Protein AF-A0A1I7TUD0-F1 (afdb_monomer)

Nearest PDB structures (foldseek):
  2qj0-assembly1_A  TM=6.852E-01  e=8.605E+00  Saccharomyces cerevisiae

Structure (mmCIF, N/CA/C/O backbone):
data_AF-A0A1I7TUD0-F1
#
_entry.id   AF-A0A1I7TUD0-F1
#
loop_
_atom_site.group_PDB
_atom_site.id
_atom_site.type_symbol
_atom_site.label_atom_id
_atom_site.label_alt_id
_atom_site.label_comp_id
_atom_site.label_asym_id
_atom_site.label_entity_id
_atom_site.label_seq_id
_atom_site.pdbx_PDB_ins_code
_atom_site.Cartn_x
_atom_site.Cartn_y
_atom_site.Cartn_z
_atom_site.occupancy
_atom_site.B_iso_or_equiv
_atom_site.auth_seq_id
_atom_site.auth_comp_id
_atom_site.auth_asym_id
_atom_site.auth_atom_id
_atom_site.pdbx_PDB_model_num
ATOM 1 N N . MET A 1 1 ? 37.378 -17.082 -7.153 1.00 39.09 1 MET A N 1
ATOM 2 C CA . MET A 1 1 ? 36.415 -17.041 -6.032 1.00 39.09 1 MET A CA 1
ATOM 3 C C . MET A 1 1 ? 35.084 -17.561 -6.562 1.00 39.09 1 MET A C 1
ATOM 5 O O . MET A 1 1 ? 34.510 -16.909 -7.424 1.00 39.09 1 MET A O 1
ATOM 9 N N . ILE A 1 2 ? 34.671 -18.771 -6.172 1.00 36.56 2 ILE A N 1
ATOM 10 C CA . ILE A 1 2 ? 33.409 -19.379 -6.635 1.00 36.56 2 ILE A CA 1
ATOM 11 C C . ILE A 1 2 ? 32.266 -18.692 -5.883 1.00 36.56 2 ILE A C 1
ATOM 13 O O . ILE A 1 2 ? 32.291 -18.630 -4.656 1.00 36.56 2 ILE A O 1
ATOM 17 N N . ASN A 1 3 ? 31.307 -18.117 -6.608 1.00 42.00 3 ASN A N 1
ATOM 18 C CA . ASN A 1 3 ? 30.189 -17.390 -6.014 1.00 42.00 3 ASN A CA 1
ATOM 19 C C . ASN A 1 3 ? 28.987 -18.334 -5.881 1.00 42.00 3 ASN A C 1
ATOM 21 O O . ASN A 1 3 ? 28.280 -18.596 -6.852 1.00 42.00 3 ASN A O 1
ATOM 25 N N . PHE A 1 4 ? 28.773 -18.876 -4.683 1.00 44.03 4 PHE A N 1
ATOM 26 C CA . PHE A 1 4 ? 27.648 -19.766 -4.403 1.00 44.03 4 PHE A CA 1
ATOM 27 C C . PHE A 1 4 ? 26.364 -18.947 -4.224 1.00 44.03 4 PHE A C 1
ATOM 29 O O . PHE A 1 4 ? 25.982 -18.588 -3.112 1.00 44.03 4 PHE A O 1
ATOM 36 N N . LYS A 1 5 ? 25.661 -18.648 -5.322 1.00 48.62 5 LYS A N 1
ATOM 37 C CA . LYS A 1 5 ? 24.285 -18.136 -5.252 1.00 48.62 5 LYS A CA 1
ATOM 38 C C . LYS A 1 5 ? 23.330 -19.289 -4.935 1.00 48.62 5 LYS A C 1
ATOM 40 O O . LYS A 1 5 ? 22.727 -19.874 -5.827 1.00 48.62 5 LYS A O 1
ATOM 45 N N . GLY A 1 6 ? 23.194 -19.622 -3.654 1.00 43.91 6 GLY A N 1
ATOM 46 C CA . GLY A 1 6 ? 22.313 -20.693 -3.188 1.00 43.91 6 GLY A CA 1
ATOM 47 C C . GLY A 1 6 ? 20.834 -20.404 -3.465 1.00 43.91 6 GLY A C 1
ATOM 48 O O . GLY A 1 6 ? 20.154 -19.785 -2.652 1.00 43.91 6 GLY A O 1
ATOM 49 N N . LYS A 1 7 ? 20.309 -20.875 -4.602 1.00 48.38 7 LYS A N 1
ATOM 50 C CA . LYS A 1 7 ? 18.864 -21.032 -4.821 1.00 48.38 7 LYS A CA 1
ATOM 51 C C . LYS A 1 7 ? 18.494 -22.504 -4.673 1.00 48.38 7 LYS A C 1
ATOM 53 O O . LYS A 1 7 ? 18.920 -23.334 -5.474 1.00 48.38 7 LYS A O 1
ATOM 58 N N . LYS A 1 8 ? 17.673 -22.818 -3.668 1.00 44.75 8 LYS A N 1
ATOM 59 C CA . LYS A 1 8 ? 17.068 -24.142 -3.492 1.00 44.75 8 LYS A CA 1
ATOM 60 C C . LYS A 1 8 ? 15.893 -24.266 -4.462 1.00 44.75 8 LYS A C 1
ATOM 62 O O . LYS A 1 8 ? 14.870 -23.608 -4.292 1.00 44.75 8 LYS A O 1
ATOM 67 N N . MET A 1 9 ? 16.053 -25.064 -5.511 1.00 48.53 9 MET A N 1
ATOM 68 C CA . MET A 1 9 ? 15.029 -25.267 -6.541 1.00 48.53 9 MET A CA 1
ATOM 69 C C . MET A 1 9 ? 14.440 -26.671 -6.419 1.00 48.53 9 MET A C 1
ATOM 71 O O . MET A 1 9 ? 15.171 -27.646 -6.277 1.00 48.53 9 MET A O 1
ATOM 75 N N . ARG A 1 10 ? 13.112 -26.795 -6.528 1.00 46.00 10 ARG A N 1
ATOM 76 C CA . ARG A 1 10 ? 12.454 -28.095 -6.719 1.00 46.00 10 ARG A CA 1
ATOM 77 C C . ARG A 1 10 ? 12.431 -28.412 -8.216 1.00 46.00 10 ARG A C 1
ATOM 79 O O . ARG A 1 10 ? 11.587 -27.895 -8.946 1.00 46.00 10 ARG A O 1
ATOM 86 N N . TYR A 1 11 ? 13.357 -29.249 -8.681 1.00 46.88 11 TYR A N 1
ATOM 87 C CA . TYR A 1 11 ? 13.351 -29.766 -10.053 1.00 46.88 11 TYR A CA 1
ATOM 88 C C . TYR A 1 11 ? 12.118 -30.648 -10.274 1.00 46.88 11 TYR A C 1
ATOM 90 O O . TYR A 1 11 ? 11.954 -31.660 -9.597 1.00 46.88 11 TYR A O 1
ATOM 98 N N . SER A 1 12 ? 11.240 -30.285 -11.211 1.00 41.03 12 SER A N 1
ATOM 99 C CA . SER A 1 12 ? 10.073 -31.122 -11.541 1.00 41.03 12 SER A CA 1
ATOM 100 C C . SER A 1 12 ? 9.838 -31.384 -13.029 1.00 41.03 12 SER A C 1
ATOM 102 O O . SER A 1 12 ? 8.863 -32.056 -13.341 1.00 41.03 12 SER A O 1
ATOM 104 N N . ALA A 1 13 ? 10.713 -30.961 -13.953 1.00 37.16 13 ALA A N 1
ATOM 105 C CA . ALA A 1 13 ? 10.411 -31.135 -15.383 1.00 37.16 13 ALA A CA 1
ATOM 106 C C . ALA A 1 13 ? 11.518 -31.698 -16.291 1.00 37.16 13 ALA A C 1
ATOM 108 O O . ALA A 1 13 ? 11.172 -32.198 -17.355 1.00 37.16 13 ALA A O 1
ATOM 109 N N . PHE A 1 14 ? 12.808 -31.666 -15.929 1.00 39.56 14 PHE A N 1
ATOM 110 C CA . PHE A 1 14 ? 13.859 -31.901 -16.940 1.00 39.56 14 PHE A CA 1
ATOM 111 C C . PHE A 1 14 ? 14.590 -33.246 -16.897 1.00 39.56 14 PHE A C 1
ATOM 113 O O . PHE A 1 14 ? 15.061 -33.701 -17.932 1.00 39.56 14 PHE A O 1
ATOM 120 N N . LEU A 1 15 ? 14.644 -33.941 -15.763 1.00 42.69 15 LEU A N 1
ATOM 121 C CA . LEU A 1 15 ? 15.280 -35.258 -15.659 1.00 42.69 15 LEU A CA 1
ATOM 122 C C . LEU A 1 15 ? 14.486 -36.065 -14.632 1.00 42.69 15 LEU A C 1
ATOM 124 O O . LEU A 1 15 ? 14.214 -35.552 -13.550 1.00 42.69 15 LEU A O 1
ATOM 128 N N . LYS A 1 16 ? 14.074 -37.295 -14.964 1.00 43.34 16 LYS A N 1
ATOM 129 C CA . LYS A 1 16 ? 13.299 -38.220 -14.106 1.00 43.34 16 LYS A CA 1
ATOM 130 C C . LYS A 1 16 ? 14.097 -38.704 -12.874 1.00 43.34 16 LYS A C 1
ATOM 132 O O . LYS A 1 16 ? 14.192 -39.900 -12.619 1.00 43.34 16 LYS A O 1
ATOM 137 N N . LEU A 1 17 ? 14.699 -37.793 -12.117 1.00 44.19 17 LEU A N 1
ATOM 138 C CA . LEU A 1 17 ? 15.432 -38.064 -10.889 1.00 44.19 17 LEU A CA 1
ATOM 139 C C . LEU A 1 17 ? 14.489 -37.913 -9.693 1.00 44.19 17 LEU A C 1
ATOM 141 O O . LEU A 1 17 ? 13.620 -37.039 -9.656 1.00 44.19 17 LEU A O 1
ATOM 145 N N . LYS A 1 18 ? 14.630 -38.821 -8.723 1.00 49.31 18 LYS A N 1
ATOM 146 C CA . LYS A 1 18 ? 13.880 -38.793 -7.464 1.00 49.31 18 LYS A CA 1
ATOM 147 C C . LYS A 1 18 ? 14.037 -37.415 -6.813 1.00 49.31 18 LYS A C 1
ATOM 149 O O . LYS A 1 18 ? 15.127 -36.856 -6.810 1.00 49.31 18 LYS A O 1
ATOM 154 N N . ARG A 1 19 ? 12.934 -36.892 -6.270 1.00 54.66 19 ARG A N 1
ATOM 155 C CA . ARG A 1 19 ? 12.826 -35.585 -5.601 1.00 54.66 19 ARG A CA 1
ATOM 156 C C . ARG A 1 19 ? 13.901 -35.447 -4.517 1.00 54.66 19 ARG A C 1
ATOM 158 O O . ARG A 1 19 ? 13.709 -35.945 -3.412 1.00 54.66 19 ARG A O 1
ATOM 165 N N . LYS A 1 20 ? 15.008 -34.788 -4.832 1.00 61.69 20 LYS A N 1
ATOM 166 C CA . LYS A 1 20 ? 16.073 -34.466 -3.886 1.00 61.69 20 LYS A CA 1
ATOM 167 C C . LYS A 1 20 ? 16.339 -32.972 -3.919 1.00 61.69 20 LYS A C 1
ATOM 169 O O . LYS A 1 20 ? 16.140 -32.323 -4.946 1.00 61.69 20 LYS A O 1
ATOM 174 N N . ASP A 1 21 ? 16.761 -32.446 -2.781 1.00 68.06 21 ASP A N 1
ATOM 175 C CA . ASP A 1 21 ? 17.181 -31.060 -2.667 1.00 68.06 21 ASP A CA 1
ATOM 176 C C . ASP A 1 21 ? 18.517 -30.863 -3.401 1.00 68.06 21 ASP A C 1
ATOM 178 O O . ASP A 1 21 ? 19.446 -31.663 -3.264 1.00 68.06 21 ASP A O 1
ATOM 182 N N . CYS A 1 22 ? 18.602 -29.808 -4.210 1.00 70.69 22 CYS A N 1
ATOM 183 C CA . CYS A 1 22 ? 19.799 -29.468 -4.972 1.00 70.69 22 CYS A CA 1
ATOM 184 C C . CYS A 1 22 ? 20.096 -27.966 -4.916 1.00 70.69 22 CYS A C 1
ATOM 186 O O . CYS A 1 22 ? 19.186 -27.137 -4.784 1.00 70.69 22 CYS A O 1
ATOM 188 N N . PHE A 1 23 ? 21.370 -27.625 -5.082 1.00 69.00 23 PHE A N 1
ATOM 189 C CA . PHE A 1 23 ? 21.866 -26.263 -5.245 1.00 69.00 23 PHE A CA 1
ATOM 190 C C . PHE A 1 23 ? 22.203 -25.998 -6.710 1.00 69.00 23 PHE A C 1
ATOM 192 O O . PHE A 1 23 ? 22.745 -26.871 -7.381 1.00 69.00 23 PHE A O 1
ATOM 199 N N . ILE A 1 24 ? 21.910 -24.791 -7.196 1.00 69.25 24 ILE A N 1
AT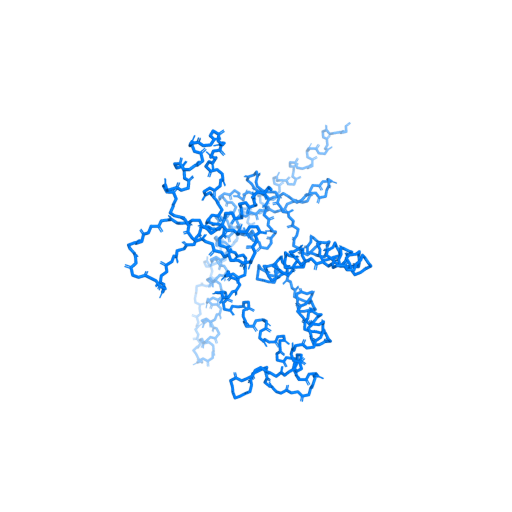OM 200 C CA . ILE A 1 24 ? 22.417 -24.312 -8.485 1.00 69.25 24 ILE A CA 1
ATOM 201 C C . ILE A 1 24 ? 23.696 -23.515 -8.239 1.00 69.25 24 ILE A C 1
ATOM 203 O O . ILE A 1 24 ? 23.682 -22.560 -7.463 1.00 69.25 24 ILE A O 1
ATOM 207 N N . VAL A 1 25 ? 24.787 -23.904 -8.893 1.00 69.31 25 VAL A N 1
ATOM 208 C CA . VAL A 1 25 ? 26.084 -23.227 -8.808 1.00 69.31 25 VAL A CA 1
ATOM 209 C C . VAL A 1 25 ? 26.413 -22.606 -10.163 1.00 69.31 25 VAL A C 1
ATOM 211 O O . VAL A 1 25 ? 26.401 -23.302 -11.178 1.00 69.31 25 VAL A O 1
ATOM 214 N N . ASP A 1 26 ? 26.708 -21.303 -10.167 1.00 64.69 26 ASP A N 1
ATOM 215 C CA . ASP A 1 26 ? 27.235 -20.596 -11.338 1.00 64.69 26 ASP A CA 1
ATOM 216 C C . ASP A 1 26 ? 28.714 -20.962 -11.513 1.00 64.69 26 ASP A C 1
ATOM 218 O O . ASP A 1 26 ? 29.546 -20.664 -10.645 1.00 64.69 26 ASP A O 1
ATOM 222 N N . LEU A 1 27 ? 29.060 -21.598 -12.635 1.00 65.31 27 LEU A N 1
ATOM 223 C CA . LEU A 1 27 ? 30.454 -21.886 -12.945 1.00 65.31 27 LEU A CA 1
ATOM 224 C C . LEU A 1 27 ? 31.165 -20.601 -13.413 1.00 65.31 27 LEU A C 1
ATOM 226 O O . LEU A 1 27 ? 30.622 -19.845 -14.222 1.00 65.31 27 LEU A O 1
ATOM 230 N N . PRO A 1 28 ? 32.394 -20.331 -12.933 1.00 47.50 28 PRO A N 1
ATOM 231 C CA . PRO A 1 28 ? 33.085 -19.061 -13.172 1.00 47.50 28 PRO A CA 1
ATOM 232 C C . PRO A 1 28 ? 33.483 -18.816 -14.636 1.00 47.50 28 PRO A C 1
ATOM 234 O O . PRO A 1 28 ? 33.830 -17.690 -14.987 1.00 47.50 28 PRO A O 1
ATOM 237 N N . TYR A 1 29 ? 33.418 -19.836 -15.494 1.00 53.78 29 TYR A N 1
ATOM 238 C CA . TYR A 1 29 ? 33.831 -19.763 -16.891 1.00 53.78 29 TYR A CA 1
ATOM 239 C C . TYR A 1 29 ? 32.762 -20.424 -17.765 1.00 53.78 29 TYR A C 1
ATOM 241 O O . TYR A 1 29 ? 32.745 -21.640 -17.896 1.00 53.78 29 TYR A O 1
ATOM 249 N N . GLY A 1 30 ? 31.848 -19.631 -18.329 1.00 52.50 30 GLY A N 1
ATOM 250 C CA . GLY A 1 30 ? 30.921 -20.107 -19.368 1.00 52.50 30 GLY A CA 1
ATOM 251 C C . GLY A 1 30 ? 29.443 -19.783 -19.164 1.00 52.50 30 GLY A C 1
ATOM 252 O O . GLY A 1 30 ? 28.659 -20.009 -20.077 1.00 52.50 30 GLY A O 1
ATOM 253 N N . GLY A 1 31 ? 29.036 -19.236 -18.012 1.00 57.97 31 GLY A N 1
ATOM 254 C CA . GLY A 1 31 ? 27.613 -18.964 -17.743 1.00 57.97 31 GLY A CA 1
ATOM 255 C C . GLY A 1 31 ? 26.757 -20.234 -17.627 1.00 57.97 31 GLY A C 1
ATOM 256 O O . GLY A 1 31 ? 25.530 -20.157 -17.620 1.00 57.97 31 GLY A O 1
ATOM 257 N N . GLU A 1 32 ? 27.403 -21.396 -17.538 1.00 59.25 32 GLU A N 1
ATOM 258 C CA . GLU A 1 32 ? 26.758 -22.675 -17.293 1.00 59.25 32 GLU A CA 1
ATOM 259 C C . GLU A 1 32 ? 26.395 -22.793 -15.810 1.00 59.25 32 GLU A C 1
ATOM 261 O O . GLU A 1 32 ? 27.189 -22.487 -14.915 1.00 59.25 32 GLU A O 1
ATOM 266 N N . MET A 1 33 ? 25.168 -23.243 -15.561 1.00 66.50 33 MET A N 1
ATOM 267 C CA . MET A 1 33 ? 24.651 -23.526 -14.229 1.00 66.50 33 MET A CA 1
ATOM 268 C C . MET A 1 33 ? 24.672 -25.035 -14.002 1.00 66.50 33 MET A C 1
ATOM 270 O O . MET A 1 33 ? 24.089 -25.785 -14.785 1.00 66.50 33 MET A O 1
ATOM 274 N N . MET A 1 34 ? 25.290 -25.480 -12.909 1.00 70.12 34 MET A N 1
ATOM 275 C CA . MET A 1 34 ? 25.284 -26.888 -12.510 1.00 70.12 34 MET A CA 1
ATOM 276 C C . MET A 1 34 ? 24.354 -27.094 -11.315 1.00 70.12 34 MET A C 1
ATOM 278 O O . MET A 1 34 ? 24.430 -26.359 -10.331 1.00 70.12 34 MET A O 1
ATOM 282 N N . ALA A 1 35 ? 23.480 -28.098 -11.395 1.00 72.94 35 ALA A N 1
ATOM 283 C CA . ALA A 1 35 ? 22.717 -28.567 -10.245 1.00 72.94 35 ALA A CA 1
ATOM 284 C C . ALA A 1 35 ? 23.534 -29.624 -9.491 1.00 72.94 35 ALA A C 1
ATOM 286 O O . ALA A 1 35 ? 23.922 -30.624 -10.087 1.00 72.94 35 ALA A O 1
ATOM 287 N N . ILE A 1 36 ? 23.776 -29.409 -8.200 1.00 78.56 36 ILE A N 1
ATOM 288 C CA . ILE A 1 36 ? 24.522 -30.327 -7.328 1.00 78.56 36 ILE A CA 1
ATOM 289 C C . ILE A 1 36 ? 23.590 -30.775 -6.200 1.00 78.56 36 ILE A C 1
ATOM 291 O O . ILE A 1 36 ? 22.935 -29.933 -5.576 1.00 78.56 36 ILE A O 1
ATOM 295 N N . GLU A 1 37 ? 23.493 -32.082 -5.938 1.00 81.12 37 GLU A N 1
ATOM 296 C CA . GLU A 1 37 ? 22.696 -32.593 -4.815 1.00 81.12 37 GLU A CA 1
ATOM 297 C C . GLU A 1 37 ? 23.222 -32.022 -3.487 1.00 81.12 37 GLU A C 1
ATOM 299 O O . GLU A 1 37 ? 24.431 -31.890 -3.285 1.00 81.12 37 GLU A O 1
ATOM 304 N N . SER A 1 38 ? 22.327 -31.680 -2.554 1.00 78.06 38 SER A N 1
ATOM 305 C CA . SER A 1 38 ? 22.726 -31.059 -1.281 1.00 78.06 38 SER A CA 1
ATOM 306 C C . SER A 1 38 ? 23.738 -31.895 -0.483 1.00 78.06 38 SER A C 1
ATOM 308 O O . SER A 1 38 ? 24.641 -31.324 0.129 1.00 78.06 38 SER A O 1
ATOM 310 N N . ASP A 1 39 ? 23.637 -33.226 -0.537 1.00 81.94 39 ASP A N 1
ATOM 311 C CA . ASP A 1 39 ? 24.552 -34.144 0.156 1.00 81.94 39 ASP A CA 1
ATOM 312 C C . ASP A 1 39 ? 25.930 -34.240 -0.517 1.00 81.94 39 ASP A C 1
ATOM 314 O O . ASP A 1 39 ? 26.932 -34.516 0.145 1.00 81.94 39 ASP A O 1
ATOM 318 N N . GLU A 1 40 ? 25.997 -34.037 -1.833 1.00 82.88 40 GLU A N 1
ATOM 319 C CA . GLU A 1 40 ? 27.260 -33.996 -2.577 1.00 82.88 40 GLU A CA 1
ATOM 320 C C . GLU A 1 40 ? 27.978 -32.671 -2.346 1.00 82.88 40 GLU A C 1
ATOM 322 O O . GLU A 1 40 ? 29.181 -32.662 -2.085 1.00 82.88 40 GLU A O 1
ATOM 327 N N . LEU A 1 41 ? 27.238 -31.555 -2.351 1.00 81.38 41 LEU A N 1
ATOM 328 C CA . LEU A 1 41 ? 27.809 -30.244 -2.053 1.00 81.38 41 LEU A CA 1
ATOM 329 C C . LEU A 1 41 ? 28.359 -30.187 -0.623 1.00 81.38 41 LEU A C 1
ATOM 331 O O . LEU A 1 41 ? 29.458 -29.677 -0.416 1.00 81.38 41 LEU A O 1
ATOM 335 N N . ARG A 1 42 ? 27.622 -30.740 0.350 1.00 81.31 42 ARG A N 1
ATOM 336 C CA . ARG A 1 42 ? 28.065 -30.819 1.748 1.00 81.31 42 ARG A CA 1
ATOM 337 C C . ARG A 1 42 ? 29.362 -31.616 1.875 1.00 81.31 42 ARG A C 1
ATOM 339 O O . ARG A 1 42 ? 30.328 -31.100 2.423 1.00 81.31 42 ARG A O 1
ATOM 346 N N . ARG A 1 43 ? 29.415 -32.821 1.293 1.00 83.94 43 ARG A N 1
ATOM 347 C CA . ARG A 1 43 ? 30.629 -33.656 1.295 1.00 83.94 43 ARG A CA 1
ATOM 348 C C . ARG A 1 43 ? 31.812 -32.963 0.621 1.00 83.94 43 ARG A C 1
ATOM 350 O O . ARG A 1 43 ? 32.920 -33.006 1.143 1.00 83.94 43 ARG A O 1
ATOM 357 N N . GLY A 1 44 ? 31.583 -32.284 -0.503 1.00 80.06 44 GLY A N 1
ATOM 358 C CA . GLY A 1 44 ? 32.623 -31.508 -1.180 1.00 80.06 44 GLY A CA 1
ATOM 359 C C . GLY A 1 44 ? 33.161 -30.354 -0.326 1.00 80.06 44 GLY A C 1
ATOM 360 O O . GLY A 1 44 ? 34.368 -30.139 -0.278 1.00 80.06 44 GLY A O 1
ATOM 361 N N . MET A 1 45 ? 32.287 -29.639 0.385 1.00 79.12 45 MET A N 1
ATOM 362 C CA . MET A 1 45 ? 32.672 -28.551 1.296 1.00 79.12 45 MET A CA 1
ATOM 363 C C . MET A 1 45 ? 33.440 -29.063 2.521 1.00 79.12 45 MET A C 1
ATOM 365 O O . MET A 1 45 ? 34.452 -28.468 2.890 1.00 79.12 45 MET A O 1
ATOM 369 N N . GLU A 1 46 ? 33.012 -30.192 3.095 1.00 81.31 46 GLU A N 1
ATOM 370 C CA . GLU A 1 46 ? 33.705 -30.874 4.198 1.00 81.31 46 GLU A CA 1
ATOM 371 C C . GLU A 1 46 ? 35.120 -31.302 3.790 1.00 81.31 46 GLU A C 1
ATOM 373 O O . GLU A 1 46 ? 36.076 -31.027 4.511 1.00 81.31 46 GLU A O 1
ATOM 378 N N . MET A 1 47 ? 35.287 -31.887 2.598 1.00 78.88 47 MET A N 1
ATOM 379 C CA . MET A 1 47 ? 36.612 -32.249 2.072 1.00 78.88 47 MET A CA 1
ATOM 380 C C . MET A 1 47 ? 37.541 -31.042 1.889 1.00 78.88 47 MET A C 1
ATOM 382 O O . MET A 1 47 ? 38.761 -31.189 1.947 1.00 78.88 47 MET A O 1
ATOM 386 N N . LEU A 1 48 ? 36.978 -29.854 1.661 1.00 75.50 48 LEU A N 1
ATOM 387 C CA . LEU A 1 48 ? 37.722 -28.609 1.476 1.00 75.50 48 LEU A CA 1
ATOM 388 C C . LEU A 1 48 ? 37.915 -27.819 2.781 1.00 75.50 48 LEU A C 1
ATOM 390 O O . LEU A 1 48 ? 38.485 -26.729 2.733 1.00 75.50 48 LEU A O 1
ATOM 394 N N . ASN A 1 49 ? 37.456 -28.335 3.931 1.00 82.38 49 ASN A N 1
ATOM 395 C CA . ASN A 1 49 ? 37.418 -27.614 5.212 1.00 82.38 49 ASN A CA 1
ATOM 396 C C . ASN A 1 49 ? 36.743 -26.232 5.108 1.00 82.38 49 ASN A C 1
ATOM 398 O O . ASN A 1 49 ? 37.128 -25.277 5.788 1.00 82.38 49 ASN A O 1
ATOM 402 N N . LEU A 1 50 ? 35.732 -26.109 4.245 1.00 68.06 50 LEU A N 1
ATOM 403 C CA . LEU A 1 50 ? 34.946 -24.887 4.112 1.00 68.06 50 LEU A CA 1
ATOM 404 C C . LEU A 1 50 ? 33.718 -24.958 5.031 1.00 68.06 50 LEU A C 1
ATOM 406 O O . LEU A 1 50 ? 33.045 -25.991 5.068 1.00 68.06 50 LEU A O 1
ATOM 410 N N . PRO A 1 51 ? 33.387 -23.880 5.767 1.00 67.19 51 PRO A N 1
ATOM 411 C CA . PRO A 1 51 ? 32.220 -23.876 6.636 1.00 67.19 51 PRO A CA 1
ATOM 412 C C . PRO A 1 51 ? 30.936 -23.949 5.800 1.00 67.19 51 PRO A C 1
ATOM 414 O O . PRO A 1 51 ? 30.620 -23.030 5.044 1.00 67.19 51 PRO A O 1
ATOM 417 N N . PHE A 1 52 ? 30.180 -25.035 5.959 1.00 66.50 52 PHE A N 1
ATOM 418 C CA . PHE A 1 52 ? 28.825 -25.168 5.430 1.00 66.50 52 PHE A CA 1
ATOM 419 C C . PHE A 1 52 ? 27.840 -24.724 6.516 1.00 66.50 52 PHE A C 1
ATOM 421 O O . PHE A 1 52 ? 27.641 -25.439 7.496 1.00 66.50 52 PHE A O 1
ATOM 428 N N . THR A 1 53 ? 27.265 -23.526 6.395 1.00 67.25 53 THR A N 1
ATOM 429 C CA . THR A 1 53 ? 26.314 -23.005 7.390 1.00 67.25 53 THR A CA 1
ATOM 430 C C . THR A 1 53 ? 24.870 -23.308 6.989 1.00 67.25 53 THR A C 1
ATOM 432 O O . THR A 1 53 ? 24.491 -23.169 5.823 1.00 67.25 53 THR A O 1
ATOM 435 N N . ASP A 1 54 ? 24.028 -23.673 7.962 1.00 54.84 54 ASP A N 1
ATOM 436 C CA . ASP A 1 54 ? 22.587 -23.905 7.751 1.00 54.84 54 ASP A CA 1
ATOM 437 C C . ASP A 1 54 ? 21.847 -22.650 7.241 1.00 54.84 54 ASP A C 1
ATOM 439 O O . ASP A 1 54 ? 20.784 -22.741 6.622 1.00 54.84 54 ASP A O 1
ATOM 443 N N . ASP A 1 55 ? 22.449 -21.468 7.388 1.00 50.72 55 ASP A N 1
ATOM 444 C CA . ASP A 1 55 ? 21.960 -20.216 6.804 1.00 50.72 55 ASP A CA 1
ATOM 445 C C . ASP A 1 55 ? 21.936 -20.243 5.264 1.00 50.72 55 ASP A C 1
ATOM 447 O O . ASP A 1 55 ? 21.112 -19.566 4.643 1.00 50.72 55 ASP A O 1
ATOM 451 N N . MET A 1 56 ? 22.768 -21.077 4.623 1.00 51.88 56 MET A N 1
ATOM 452 C CA . MET A 1 56 ? 22.715 -21.316 3.173 1.00 51.88 56 MET A CA 1
ATOM 453 C C . MET A 1 56 ? 21.499 -22.167 2.759 1.00 51.88 56 MET A C 1
ATOM 455 O O . MET A 1 56 ? 21.112 -22.165 1.588 1.00 51.88 56 MET A O 1
ATOM 459 N N . VAL A 1 57 ? 20.867 -22.872 3.705 1.00 50.34 57 VAL A N 1
ATOM 460 C CA . VAL A 1 57 ? 19.702 -23.750 3.490 1.00 50.34 57 VAL A CA 1
ATOM 461 C C . VAL A 1 57 ? 18.377 -22.982 3.644 1.00 50.34 57 VAL A C 1
ATOM 463 O O . VAL A 1 57 ? 17.375 -23.344 3.023 1.00 50.34 57 VAL A O 1
ATOM 466 N N . ASN A 1 58 ? 18.373 -21.870 4.388 1.00 43.53 58 ASN A N 1
ATOM 467 C CA . ASN A 1 58 ? 17.167 -21.114 4.761 1.00 43.53 58 ASN A CA 1
ATOM 468 C C . ASN A 1 58 ? 16.730 -20.007 3.776 1.00 43.53 58 ASN A C 1
ATOM 470 O O . ASN A 1 58 ? 15.829 -19.219 4.067 1.00 43.53 58 ASN A O 1
ATOM 474 N N . TYR A 1 59 ? 17.290 -19.966 2.565 1.00 44.53 59 TYR A N 1
ATOM 475 C CA . TYR A 1 59 ? 16.834 -19.056 1.500 1.00 44.53 59 TYR A CA 1
ATOM 476 C C . TYR A 1 59 ? 15.533 -19.510 0.795 1.00 44.53 59 TYR A C 1
ATOM 478 O O . TYR A 1 59 ? 15.077 -18.854 -0.141 1.00 44.53 59 TYR A O 1
ATOM 486 N N . GLY A 1 60 ? 14.931 -20.625 1.230 1.00 41.56 60 GLY A N 1
ATOM 487 C CA . GLY A 1 60 ? 13.859 -21.331 0.516 1.00 41.56 60 GLY A CA 1
ATOM 488 C C . GLY A 1 60 ? 12.403 -20.989 0.862 1.00 41.56 60 GLY A C 1
ATOM 489 O O . GLY A 1 60 ? 11.534 -21.398 0.099 1.00 41.56 60 GLY A O 1
ATOM 490 N N . ASP A 1 61 ? 12.105 -20.248 1.939 1.00 40.44 61 ASP A N 1
ATOM 491 C CA . ASP A 1 61 ? 10.705 -20.032 2.385 1.00 40.44 61 ASP A CA 1
ATOM 492 C C . ASP A 1 61 ? 10.224 -18.572 2.399 1.00 40.44 61 ASP A C 1
ATOM 494 O O . ASP A 1 61 ? 9.080 -18.273 2.759 1.00 40.44 61 ASP A O 1
ATOM 498 N N . LYS A 1 62 ? 11.027 -17.629 1.896 1.00 43.41 62 LYS A N 1
ATOM 499 C CA . LYS A 1 62 ? 10.487 -16.322 1.502 1.00 43.41 62 LYS A CA 1
ATOM 500 C C . LYS A 1 62 ? 9.829 -16.481 0.135 1.00 43.41 62 LYS A C 1
ATOM 502 O O . LYS A 1 62 ? 10.477 -16.259 -0.881 1.00 43.41 62 LYS A O 1
ATOM 507 N N . LYS A 1 63 ? 8.542 -16.859 0.095 1.00 43.81 63 LYS A N 1
ATOM 508 C CA . LYS A 1 63 ? 7.718 -16.708 -1.124 1.00 43.81 63 LYS A CA 1
ATOM 509 C C . LYS A 1 63 ? 7.964 -15.307 -1.678 1.00 43.81 63 LYS A C 1
ATOM 511 O O . LYS A 1 63 ? 7.624 -14.335 -0.996 1.00 43.81 63 LYS A O 1
ATOM 516 N N . GLU A 1 64 ? 8.586 -15.222 -2.856 1.00 46.59 64 GLU A N 1
ATOM 517 C CA . GLU A 1 64 ? 8.970 -13.948 -3.461 1.00 46.59 64 GLU A CA 1
ATOM 518 C C . GLU A 1 64 ? 7.743 -13.015 -3.483 1.00 46.59 64 GLU A C 1
ATOM 520 O O . GLU A 1 64 ? 6.651 -13.462 -3.858 1.00 46.59 64 GLU A O 1
ATOM 525 N N . PRO A 1 65 ? 7.877 -11.731 -3.100 1.00 50.44 65 PRO A N 1
ATOM 526 C CA . PRO A 1 65 ? 6.771 -10.763 -3.097 1.00 50.44 65 PRO A CA 1
ATOM 527 C C . PRO A 1 65 ? 5.955 -10.768 -4.404 1.00 50.44 65 PRO A C 1
ATOM 529 O O . PRO A 1 65 ? 4.726 -10.662 -4.398 1.00 50.44 65 PRO A O 1
ATOM 532 N N . LYS A 1 66 ? 6.636 -11.030 -5.528 1.00 50.81 66 LYS A N 1
ATOM 533 C CA . LYS A 1 66 ? 6.072 -11.130 -6.883 1.00 50.81 66 LYS A CA 1
ATOM 534 C C . LYS A 1 66 ? 5.042 -12.253 -7.043 1.00 50.81 66 LYS A C 1
ATOM 536 O O . LYS A 1 66 ? 4.120 -12.126 -7.848 1.00 50.81 66 LYS A O 1
ATOM 541 N N . GLU A 1 67 ? 5.158 -13.346 -6.291 1.00 54.19 67 GLU A N 1
ATOM 542 C CA . GLU A 1 67 ? 4.232 -14.480 -6.380 1.00 54.19 67 GLU A CA 1
ATOM 543 C C . GLU A 1 67 ? 2.940 -14.254 -5.577 1.00 54.19 67 GLU A C 1
ATOM 545 O O . GLU A 1 67 ? 1.889 -14.787 -5.939 1.00 54.19 67 GLU A O 1
ATOM 550 N N . LYS A 1 68 ? 2.997 -13.439 -4.512 1.00 52.38 68 LYS A N 1
ATOM 551 C CA . LYS A 1 68 ? 1.823 -13.077 -3.698 1.00 52.38 68 LYS A CA 1
ATOM 552 C C . LYS A 1 68 ? 0.887 -12.128 -4.448 1.00 52.38 68 LYS A C 1
ATOM 554 O O . LYS A 1 68 ? -0.321 -12.357 -4.457 1.00 52.38 68 LYS A O 1
ATOM 559 N N . MET A 1 69 ? 1.438 -11.153 -5.179 1.00 53.91 69 MET A N 1
ATOM 560 C CA . MET A 1 69 ? 0.643 -10.220 -5.992 1.00 53.91 69 MET A CA 1
ATOM 561 C C . MET A 1 69 ? -0.200 -10.921 -7.063 1.00 53.91 69 MET A C 1
ATOM 563 O O . MET A 1 69 ? -1.336 -10.525 -7.305 1.00 53.91 69 MET A O 1
ATOM 567 N N . LYS A 1 70 ? 0.322 -11.992 -7.681 1.00 59.56 70 LYS A N 1
ATOM 568 C CA . LYS A 1 70 ? -0.397 -12.754 -8.718 1.00 59.56 70 LYS A CA 1
ATOM 569 C C . LYS A 1 70 ? -1.647 -13.473 -8.197 1.00 59.56 70 LYS A C 1
ATOM 571 O O . LYS A 1 70 ? -2.458 -13.912 -9.004 1.00 59.56 70 LYS A O 1
ATOM 576 N N . LYS A 1 71 ? -1.787 -13.632 -6.877 1.00 67.25 71 LYS A N 1
ATOM 577 C CA . LYS A 1 71 ? -2.832 -14.459 -6.257 1.00 67.25 71 LYS A CA 1
ATOM 578 C C . LYS A 1 71 ? -3.936 -13.646 -5.578 1.00 67.25 71 LYS A C 1
ATOM 580 O O . LYS A 1 71 ? -4.971 -14.225 -5.270 1.00 67.25 71 LYS A O 1
ATOM 585 N N . ASN A 1 72 ? -3.758 -12.338 -5.361 1.00 81.56 72 ASN A N 1
ATOM 586 C CA . ASN A 1 72 ? -4.812 -11.488 -4.803 1.00 81.56 72 ASN A CA 1
ATOM 587 C C . ASN A 1 72 ? -5.682 -10.906 -5.941 1.00 81.56 72 ASN A C 1
ATOM 589 O O . ASN A 1 72 ? -5.230 -9.986 -6.629 1.00 81.56 72 ASN A O 1
ATOM 593 N N . PRO A 1 73 ? -6.922 -11.396 -6.150 1.00 87.12 73 PRO A N 1
ATOM 594 C CA . PRO A 1 73 ? -7.760 -10.971 -7.273 1.00 87.12 73 PRO A CA 1
ATOM 595 C C . PRO A 1 73 ? -8.062 -9.469 -7.241 1.00 87.12 73 PRO A C 1
ATOM 597 O O . PRO A 1 73 ? -8.089 -8.832 -8.286 1.00 87.12 73 PRO A O 1
ATOM 600 N N . LYS A 1 74 ? -8.170 -8.865 -6.051 1.00 89.06 74 LYS A N 1
ATOM 601 C CA . LYS A 1 74 ? -8.443 -7.427 -5.922 1.00 89.06 74 LYS A CA 1
ATOM 602 C C . LYS A 1 74 ? -7.269 -6.568 -6.397 1.00 89.06 74 LYS A C 1
ATOM 604 O O . LYS A 1 74 ? -7.480 -5.535 -7.027 1.00 89.06 74 LYS A O 1
ATOM 609 N N . ILE A 1 75 ? -6.031 -7.004 -6.142 1.00 87.62 75 ILE A N 1
ATOM 610 C CA . ILE A 1 75 ? -4.836 -6.336 -6.683 1.00 87.62 75 ILE A CA 1
ATOM 611 C C . ILE A 1 75 ? -4.839 -6.434 -8.208 1.00 87.62 75 ILE A C 1
ATOM 613 O O . ILE A 1 75 ? -4.619 -5.433 -8.890 1.00 87.62 75 ILE A O 1
ATOM 617 N N . VAL A 1 76 ? -5.128 -7.622 -8.746 1.00 87.31 76 VAL A N 1
ATOM 618 C CA . VAL A 1 76 ? -5.209 -7.846 -10.195 1.00 87.31 76 VAL A CA 1
ATOM 619 C C . VAL A 1 76 ? -6.278 -6.957 -10.830 1.00 87.31 76 VAL A C 1
ATOM 621 O O . VAL A 1 76 ? -6.007 -6.353 -11.867 1.00 87.31 76 VAL A O 1
ATOM 624 N N . ASP A 1 77 ? -7.441 -6.806 -10.202 1.00 90.25 77 ASP A N 1
ATOM 625 C CA . ASP A 1 77 ? -8.523 -5.947 -10.687 1.00 90.25 77 ASP A CA 1
ATOM 626 C C . ASP A 1 77 ? -8.122 -4.469 -10.706 1.00 90.25 77 ASP A C 1
ATOM 628 O O . ASP A 1 77 ? -8.322 -3.786 -11.716 1.00 90.25 77 ASP A O 1
ATOM 632 N N . ILE A 1 78 ? -7.494 -3.973 -9.632 1.00 89.56 78 ILE A N 1
ATOM 633 C CA . ILE A 1 78 ? -6.994 -2.591 -9.561 1.00 89.56 78 ILE A CA 1
ATOM 634 C C . ILE A 1 78 ? -5.960 -2.346 -10.664 1.00 89.56 78 ILE A C 1
ATOM 636 O O . ILE A 1 78 ? -6.088 -1.386 -11.430 1.00 89.56 78 ILE A O 1
ATOM 640 N N . MET A 1 79 ? -4.967 -3.232 -10.785 1.00 89.69 79 MET A N 1
ATOM 641 C CA . MET A 1 79 ? -3.899 -3.111 -11.780 1.00 89.69 79 MET A CA 1
ATOM 642 C C . MET A 1 79 ? -4.442 -3.213 -13.207 1.00 89.69 79 MET A C 1
ATOM 644 O O . MET A 1 79 ? -4.055 -2.425 -14.070 1.00 89.69 79 MET A O 1
ATOM 648 N N . SER A 1 80 ? -5.390 -4.119 -13.454 1.00 90.44 80 SER A N 1
ATOM 649 C CA . SER A 1 80 ? -6.063 -4.261 -14.750 1.00 90.44 80 SER A CA 1
ATOM 650 C C . SER A 1 80 ? -6.882 -3.021 -15.096 1.00 90.44 80 SER A C 1
ATOM 652 O O . SER A 1 80 ? -6.856 -2.562 -16.237 1.00 90.44 80 SER A O 1
ATOM 654 N N . GLY A 1 81 ? -7.581 -2.438 -14.120 1.00 92.38 81 GLY A N 1
ATOM 655 C CA . GLY A 1 81 ? -8.315 -1.187 -14.287 1.00 92.38 81 GLY A CA 1
ATOM 656 C C . GLY A 1 81 ? -7.396 -0.019 -14.653 1.00 92.38 81 GLY A C 1
ATOM 657 O O . GLY A 1 81 ? -7.696 0.715 -15.595 1.00 92.38 81 GLY A O 1
ATOM 658 N N . CYS A 1 82 ? -6.263 0.131 -13.958 1.00 93.12 82 CYS A N 1
ATOM 659 C CA . CYS A 1 82 ? -5.240 1.123 -14.304 1.00 93.12 82 CYS A CA 1
ATOM 660 C C . CYS A 1 82 ? -4.672 0.871 -15.707 1.00 93.12 82 CYS A C 1
ATOM 662 O O . CYS A 1 82 ? -4.653 1.784 -16.527 1.00 93.12 82 CYS A O 1
ATOM 664 N N . GLY A 1 83 ? -4.311 -0.376 -16.023 1.00 92.81 83 GLY A N 1
ATOM 665 C CA . GLY A 1 83 ? -3.791 -0.769 -17.332 1.00 92.81 83 GLY A CA 1
ATOM 666 C C . GLY A 1 83 ? -4.739 -0.435 -18.485 1.00 92.81 83 GLY A C 1
ATOM 667 O O . GLY A 1 83 ? -4.305 0.142 -19.477 1.00 92.81 83 GLY A O 1
ATOM 668 N N . LYS A 1 84 ? -6.040 -0.722 -18.338 1.00 94.00 84 LYS A N 1
ATOM 669 C CA . LYS A 1 84 ? -7.067 -0.372 -19.336 1.00 94.00 84 LYS A CA 1
ATOM 670 C C . LYS A 1 84 ? -7.181 1.140 -19.532 1.00 94.00 84 LYS A C 1
ATOM 672 O O . LYS A 1 84 ? -7.206 1.599 -20.668 1.00 94.00 84 LYS A O 1
ATOM 677 N N . ARG A 1 85 ? -7.213 1.927 -18.449 1.00 95.31 85 ARG A N 1
ATOM 678 C CA . ARG A 1 85 ? -7.269 3.398 -18.553 1.00 95.31 85 ARG A CA 1
ATOM 679 C C . ARG A 1 85 ? -6.028 3.963 -19.238 1.00 95.31 85 ARG A C 1
ATOM 681 O O . ARG A 1 85 ? -6.159 4.853 -20.072 1.00 95.31 85 ARG A O 1
ATOM 688 N N . THR A 1 86 ? -4.846 3.433 -18.935 1.00 95.19 86 THR A N 1
ATOM 689 C CA . THR A 1 86 ? -3.610 3.843 -19.610 1.00 95.19 86 THR A CA 1
ATOM 690 C C . THR A 1 86 ? -3.611 3.426 -21.080 1.00 95.19 86 THR A C 1
ATOM 692 O O . THR A 1 86 ? -3.291 4.248 -21.927 1.00 95.19 86 THR A O 1
ATOM 695 N N . ALA A 1 87 ? -4.046 2.209 -21.418 1.00 93.12 87 ALA A N 1
ATOM 696 C CA . ALA A 1 87 ? -4.183 1.761 -22.809 1.00 93.12 87 ALA A CA 1
ATOM 697 C C . ALA A 1 87 ? -5.045 2.722 -23.645 1.00 93.12 87 ALA A C 1
ATOM 699 O O . ALA A 1 87 ? -4.620 3.163 -24.715 1.00 93.12 87 ALA A O 1
ATOM 700 N N . LEU A 1 88 ? -6.193 3.141 -23.099 1.00 95.25 88 LEU A N 1
ATOM 701 C CA . LEU A 1 88 ? -7.075 4.115 -23.743 1.00 95.25 88 LEU A CA 1
ATOM 702 C C . LEU A 1 88 ? -6.377 5.459 -23.997 1.00 95.25 88 LEU A C 1
ATOM 704 O O . LEU A 1 88 ? -6.509 6.002 -25.091 1.00 95.25 88 LEU A O 1
ATOM 708 N N . LYS A 1 89 ? -5.579 5.968 -23.042 1.00 95.94 89 LYS A N 1
ATOM 709 C CA . LYS A 1 89 ? -4.794 7.210 -23.224 1.00 95.94 89 LYS A CA 1
ATOM 710 C C . LYS A 1 89 ? -3.785 7.108 -24.376 1.00 95.94 89 LYS A C 1
ATOM 712 O O . LYS A 1 89 ? -3.503 8.106 -25.024 1.00 95.94 89 LYS A O 1
ATOM 717 N N . PHE A 1 90 ? -3.270 5.910 -24.651 1.00 95.25 90 PHE A N 1
ATOM 718 C CA . PHE A 1 90 ? -2.322 5.639 -25.741 1.00 95.25 90 PHE A CA 1
ATOM 719 C C . PHE A 1 90 ? -3.001 5.199 -27.054 1.00 95.25 90 PHE A C 1
ATOM 721 O O . PHE A 1 90 ? -2.319 4.808 -28.016 1.00 95.25 90 PHE A O 1
ATOM 728 N N . GLY A 1 91 ? -4.336 5.256 -27.105 1.00 95.56 91 GLY A N 1
ATOM 729 C CA . GLY A 1 91 ? -5.132 4.984 -28.298 1.00 95.56 91 GLY A CA 1
ATOM 730 C C . GLY A 1 91 ? -5.270 3.502 -28.640 1.00 95.56 91 GLY A C 1
ATOM 731 O O . GLY A 1 91 ? -5.311 3.164 -29.820 1.00 95.56 91 GLY A O 1
ATOM 732 N N . PHE A 1 92 ? -5.292 2.603 -27.650 1.00 92.88 92 PHE A N 1
ATOM 733 C CA . PHE A 1 92 ? -5.573 1.185 -27.890 1.00 92.88 92 PHE A CA 1
ATOM 734 C C . PHE A 1 92 ? -6.474 0.568 -26.812 1.00 92.88 92 PHE A C 1
ATOM 736 O O . PHE A 1 92 ? -6.484 0.994 -25.660 1.00 92.88 92 PHE A O 1
ATOM 743 N N . LEU A 1 93 ? -7.269 -0.433 -27.201 1.00 88.38 93 LEU A N 1
ATOM 744 C CA . LEU A 1 93 ? -8.319 -1.008 -26.348 1.00 88.38 93 LEU A CA 1
ATOM 745 C C . LEU A 1 93 ? -7.816 -2.151 -25.456 1.00 88.38 93 LEU A C 1
ATOM 747 O O . LEU A 1 93 ? -8.256 -2.285 -24.313 1.00 88.38 93 LEU A O 1
ATOM 751 N N . TYR A 1 94 ? -6.890 -2.969 -25.962 1.00 87.88 94 TYR A N 1
ATOM 752 C CA . TYR A 1 94 ? -6.457 -4.197 -25.300 1.00 87.88 94 TYR A CA 1
ATOM 753 C C . TYR A 1 94 ? -4.945 -4.214 -25.065 1.00 87.88 94 TYR A C 1
ATOM 755 O O . TYR A 1 94 ? -4.154 -3.960 -25.969 1.00 87.88 94 TYR A O 1
ATOM 763 N N . LEU A 1 95 ? -4.533 -4.562 -23.840 1.00 86.00 95 LEU A N 1
ATOM 764 C CA . LEU A 1 95 ? -3.119 -4.775 -23.494 1.00 86.00 95 LEU A CA 1
ATOM 765 C C . LEU A 1 95 ? -2.525 -5.989 -24.229 1.00 86.00 95 LEU A C 1
ATOM 767 O O . LEU A 1 95 ? -1.326 -6.024 -24.511 1.00 86.00 95 LEU A O 1
ATOM 771 N N . VAL A 1 96 ? -3.374 -6.977 -24.519 1.00 85.56 96 VAL A N 1
ATOM 772 C CA . VAL A 1 96 ? -3.058 -8.197 -25.260 1.00 85.56 96 VAL A CA 1
ATOM 773 C C . VAL A 1 96 ? -4.122 -8.372 -26.334 1.00 85.56 96 VAL A C 1
ATOM 775 O O . VAL A 1 96 ? -5.309 -8.423 -26.020 1.00 85.56 96 VAL A O 1
ATOM 778 N N . GLU A 1 97 ? -3.695 -8.480 -27.582 1.00 85.06 97 GLU A N 1
ATOM 779 C CA . GLU A 1 97 ? -4.550 -8.668 -28.748 1.00 85.06 97 GLU A CA 1
ATOM 780 C C . GLU A 1 97 ? -4.070 -9.915 -29.496 1.00 85.06 97 GLU A C 1
ATOM 782 O O . GLU A 1 97 ? -2.879 -10.068 -29.768 1.00 85.06 97 GLU A O 1
ATOM 787 N N . ASN A 1 98 ? -4.977 -10.859 -29.766 1.00 87.81 98 ASN A N 1
ATOM 788 C CA . ASN A 1 98 ? -4.654 -12.139 -30.418 1.00 87.81 98 ASN A CA 1
ATOM 789 C C . ASN A 1 98 ? -3.522 -12.924 -29.722 1.00 87.81 98 ASN A C 1
ATOM 791 O O . ASN A 1 98 ? -2.640 -13.488 -30.368 1.00 87.81 98 ASN A O 1
ATOM 795 N N . GLY A 1 99 ? -3.503 -12.909 -28.384 1.00 87.94 99 GLY A N 1
ATOM 796 C CA . GLY A 1 99 ? -2.473 -13.578 -27.580 1.00 87.94 99 GLY A CA 1
ATOM 797 C C . GLY A 1 99 ? -1.098 -12.898 -27.601 1.00 87.94 99 GLY A C 1
ATOM 798 O O . GLY A 1 99 ? -0.173 -13.392 -26.961 1.00 87.94 99 GLY A O 1
ATOM 799 N N . LYS A 1 100 ? -0.949 -11.759 -28.290 1.00 90.50 100 LYS A N 1
ATOM 800 C CA . LYS A 1 100 ? 0.287 -10.970 -28.331 1.00 90.50 100 LYS A CA 1
ATOM 801 C C . LYS A 1 100 ? 0.121 -9.676 -27.547 1.00 90.50 100 LYS A C 1
ATOM 803 O O . LYS A 1 100 ? -0.897 -8.997 -27.636 1.00 90.50 100 LYS A O 1
ATOM 808 N N . LYS A 1 101 ? 1.136 -9.325 -26.762 1.00 86.31 101 LYS A N 1
ATOM 809 C CA . LYS A 1 101 ? 1.174 -8.060 -26.026 1.00 86.31 101 LYS A CA 1
ATOM 810 C C . LYS A 1 101 ? 1.317 -6.897 -27.008 1.00 86.31 101 LYS A C 1
ATOM 812 O O . LYS A 1 101 ? 2.113 -6.977 -27.942 1.00 86.31 101 LYS A O 1
ATOM 817 N N . ASN A 1 102 ? 0.566 -5.820 -26.793 1.00 89.94 102 ASN A N 1
ATOM 818 C CA . ASN A 1 102 ? 0.707 -4.617 -27.607 1.00 89.94 102 ASN A CA 1
ATOM 819 C C . ASN A 1 102 ? 2.110 -4.007 -27.380 1.00 89.94 102 ASN A C 1
ATOM 821 O O . ASN A 1 102 ? 2.475 -3.780 -26.222 1.00 89.94 102 ASN A O 1
ATOM 825 N N . PRO A 1 103 ? 2.895 -3.711 -28.433 1.00 91.44 103 PRO A N 1
ATOM 826 C CA . PRO A 1 103 ? 4.267 -3.215 -28.286 1.00 91.44 103 PRO A CA 1
ATOM 827 C C . PRO A 1 103 ? 4.343 -1.884 -27.525 1.00 91.44 103 PRO A C 1
ATOM 829 O O . PRO A 1 103 ? 5.329 -1.622 -26.839 1.00 91.44 103 PRO A O 1
ATOM 832 N N . LYS A 1 104 ? 3.278 -1.066 -27.554 1.00 92.56 104 LYS A N 1
ATOM 833 C CA . LYS A 1 104 ? 3.205 0.181 -26.777 1.00 92.56 104 LYS A CA 1
ATOM 834 C C . LYS A 1 104 ? 3.274 -0.058 -25.269 1.00 92.56 104 LYS A C 1
ATOM 836 O O . LYS A 1 104 ? 3.731 0.815 -24.551 1.00 92.56 104 LYS A O 1
ATOM 841 N N . VAL A 1 105 ? 2.867 -1.231 -24.780 1.00 89.06 105 VAL A N 1
ATOM 842 C CA . VAL A 1 105 ? 2.923 -1.576 -23.346 1.00 89.06 105 VAL A CA 1
ATOM 843 C C . VAL A 1 105 ? 4.371 -1.736 -22.860 1.00 89.06 105 VAL A C 1
ATOM 845 O O . VAL A 1 105 ? 4.641 -1.695 -21.660 1.00 89.06 105 VAL A O 1
ATOM 848 N N . GLU A 1 106 ? 5.320 -1.935 -23.776 1.00 88.50 106 GLU A N 1
ATOM 849 C CA . GLU A 1 106 ? 6.740 -2.124 -23.456 1.00 88.50 106 GLU A CA 1
ATOM 850 C C . GLU A 1 106 ? 7.534 -0.823 -23.470 1.00 88.50 106 GLU A C 1
ATOM 852 O O . GLU A 1 106 ? 8.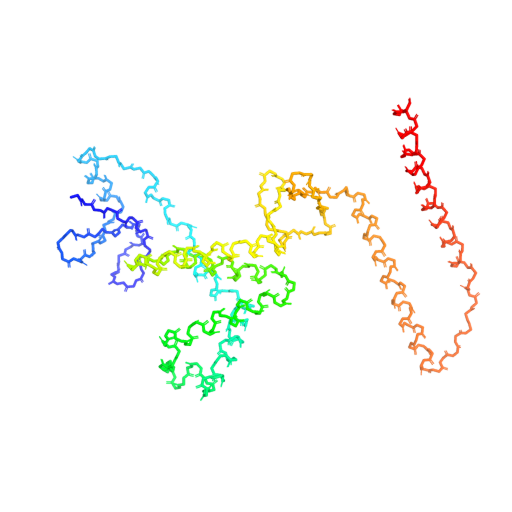682 -0.802 -23.029 1.00 88.50 106 GLU A O 1
ATOM 857 N N . THR A 1 107 ? 6.930 0.274 -23.929 1.00 91.00 107 THR A N 1
ATOM 858 C CA . THR A 1 107 ? 7.609 1.565 -23.953 1.00 91.00 107 THR A CA 1
ATOM 859 C C . THR A 1 107 ? 7.772 2.108 -22.534 1.00 91.00 107 THR A C 1
ATOM 861 O O . THR A 1 107 ? 6.901 1.959 -21.671 1.00 91.00 107 THR A O 1
ATOM 864 N N . LYS A 1 108 ? 8.900 2.789 -22.295 1.00 86.94 108 LYS A N 1
ATOM 865 C CA . LYS A 1 108 ? 9.178 3.470 -21.019 1.00 86.94 108 LYS A CA 1
ATOM 866 C C . LYS A 1 108 ? 8.081 4.486 -20.685 1.00 86.94 108 LYS A C 1
ATOM 868 O O . LYS A 1 108 ? 7.668 4.584 -19.536 1.00 86.94 108 LYS A O 1
ATOM 873 N N . GLU A 1 109 ? 7.573 5.184 -21.698 1.00 91.75 109 GLU A N 1
ATOM 874 C CA . GLU A 1 109 ? 6.491 6.161 -21.563 1.00 91.75 109 GLU A CA 1
ATOM 875 C C . GLU A 1 109 ? 5.203 5.523 -21.024 1.00 91.75 109 GLU A C 1
ATOM 877 O O . GLU A 1 109 ? 4.647 5.997 -20.034 1.00 91.75 109 GLU A O 1
ATOM 882 N N . PHE A 1 110 ? 4.764 4.397 -21.598 1.00 92.50 110 PHE A N 1
ATOM 883 C CA . PHE A 1 110 ? 3.573 3.695 -21.120 1.00 92.50 110 PHE A CA 1
ATOM 884 C C . PHE A 1 110 ? 3.735 3.221 -19.675 1.00 92.50 110 PHE A C 1
ATOM 886 O O . PHE A 1 110 ? 2.827 3.386 -18.859 1.00 92.50 110 PHE A O 1
ATOM 893 N N . GLN A 1 111 ? 4.896 2.650 -19.341 1.00 88.50 111 GLN A N 1
ATOM 894 C CA . GLN A 1 111 ? 5.191 2.175 -17.988 1.00 88.50 111 GLN A CA 1
ATOM 895 C C . GLN A 1 111 ? 5.180 3.314 -16.963 1.00 88.50 111 GLN A C 1
ATOM 897 O O . GLN A 1 111 ? 4.641 3.139 -15.869 1.00 88.50 111 GLN A O 1
ATOM 902 N N . MET A 1 112 ? 5.716 4.485 -17.321 1.00 86.06 112 MET A N 1
ATOM 903 C CA . MET A 1 112 ? 5.680 5.674 -16.470 1.00 86.06 112 MET A CA 1
ATOM 904 C C . MET A 1 112 ? 4.245 6.150 -16.228 1.00 86.06 112 MET A C 1
ATOM 906 O O . MET A 1 112 ? 3.842 6.277 -15.073 1.00 86.06 112 MET A O 1
ATOM 910 N N . VAL A 1 113 ? 3.443 6.321 -17.285 1.00 91.56 113 VAL A N 1
ATOM 911 C CA . VAL A 1 113 ? 2.042 6.768 -17.154 1.00 91.56 113 VAL A CA 1
ATOM 912 C C . VAL A 1 113 ? 1.196 5.741 -16.394 1.00 91.56 113 VAL A C 1
ATOM 914 O O . VAL A 1 113 ? 0.325 6.107 -15.604 1.00 91.56 113 VAL A O 1
ATOM 917 N N . LEU A 1 114 ? 1.451 4.443 -16.585 1.00 91.81 114 LEU A N 1
ATOM 918 C CA . LEU A 1 114 ? 0.815 3.389 -15.796 1.00 91.81 114 LEU A CA 1
ATOM 919 C C . LEU A 1 114 ? 1.181 3.497 -14.310 1.00 91.81 114 LEU A C 1
ATOM 921 O O . LEU A 1 114 ? 0.292 3.406 -13.464 1.00 91.81 114 LEU A O 1
ATOM 925 N N . GLY A 1 115 ? 2.458 3.713 -13.989 1.00 88.94 115 GLY A N 1
ATOM 926 C CA . GLY A 1 115 ? 2.915 3.924 -12.615 1.00 88.94 115 GLY A CA 1
ATOM 927 C C . GLY A 1 115 ? 2.242 5.132 -11.960 1.00 88.94 115 GLY A C 1
ATOM 928 O O . GLY A 1 115 ? 1.718 5.024 -10.852 1.00 88.94 115 GLY A O 1
ATOM 929 N N . GLU A 1 116 ? 2.170 6.260 -12.668 1.00 89.31 116 GLU A N 1
ATOM 930 C CA . GLU A 1 116 ? 1.488 7.474 -12.200 1.00 89.31 116 GLU A CA 1
ATOM 931 C C . GLU A 1 116 ? -0.011 7.262 -11.969 1.00 89.31 116 GLU A C 1
ATOM 933 O O . GLU A 1 116 ? -0.562 7.758 -10.985 1.00 89.31 116 GLU A O 1
ATOM 938 N N . GLU A 1 117 ? -0.679 6.504 -12.839 1.00 92.62 117 GLU A N 1
ATOM 939 C CA . GLU A 1 117 ? -2.096 6.160 -12.697 1.00 92.62 117 GLU A CA 1
ATOM 940 C C . GLU A 1 117 ? -2.336 5.281 -11.458 1.00 92.62 117 GLU A C 1
ATOM 942 O O . GLU A 1 117 ? -3.277 5.527 -10.697 1.00 92.62 117 GLU A O 1
ATOM 947 N N . VAL A 1 118 ? -1.466 4.292 -11.215 1.00 90.94 118 VAL A N 1
ATOM 948 C CA . VAL A 1 118 ? -1.521 3.433 -10.020 1.00 90.94 118 VAL A CA 1
ATOM 949 C C . VAL A 1 118 ? -1.310 4.262 -8.753 1.00 90.94 118 VAL A C 1
ATOM 951 O O . VAL A 1 118 ? -2.132 4.194 -7.839 1.00 90.94 118 VAL A O 1
ATOM 954 N N . ILE A 1 119 ? -0.276 5.108 -8.717 1.00 88.00 119 ILE A N 1
ATOM 955 C CA . ILE A 1 119 ? -0.014 6.004 -7.581 1.00 88.00 119 ILE A CA 1
ATOM 956 C C . ILE A 1 119 ? -1.198 6.943 -7.370 1.00 88.00 119 ILE A C 1
ATOM 958 O O . ILE A 1 119 ? -1.695 7.064 -6.256 1.00 88.00 119 ILE A O 1
ATOM 962 N N . SER A 1 120 ? -1.715 7.564 -8.428 1.00 90.50 120 SER A N 1
ATOM 963 C CA . SER A 1 120 ? -2.867 8.466 -8.338 1.00 90.50 120 SER A CA 1
ATOM 964 C C . SER A 1 120 ? -4.097 7.767 -7.758 1.00 90.50 120 SER A C 1
ATOM 966 O O . SER A 1 120 ? -4.819 8.353 -6.951 1.00 90.50 120 SER A O 1
ATOM 968 N N . ARG A 1 121 ? -4.336 6.503 -8.125 1.00 89.38 121 ARG A N 1
ATOM 969 C CA . ARG A 1 121 ? -5.436 5.694 -7.583 1.00 89.38 121 ARG A CA 1
ATOM 970 C C . ARG A 1 121 ? -5.260 5.410 -6.089 1.00 89.38 121 ARG A C 1
ATOM 972 O O . ARG A 1 121 ? -6.225 5.564 -5.337 1.00 89.38 121 ARG A O 1
ATOM 979 N N . ILE A 1 122 ? -4.051 5.044 -5.667 1.00 87.56 122 ILE A N 1
ATOM 980 C CA . ILE A 1 122 ? -3.692 4.838 -4.253 1.00 87.56 122 ILE A CA 1
ATOM 981 C C . ILE A 1 122 ? -3.822 6.157 -3.472 1.00 87.56 122 ILE A C 1
ATOM 983 O O . ILE A 1 122 ? -4.315 6.204 -2.344 1.00 87.56 122 ILE A O 1
ATOM 987 N N . MET A 1 123 ? -3.446 7.276 -4.093 1.00 83.69 123 MET A N 1
ATOM 988 C CA . MET A 1 123 ? -3.469 8.590 -3.458 1.00 83.69 123 MET A CA 1
ATOM 989 C C . MET A 1 123 ? -4.878 9.182 -3.327 1.00 83.69 123 MET A C 1
ATOM 991 O O . MET A 1 123 ? -5.128 9.910 -2.368 1.00 83.69 123 MET A O 1
ATOM 995 N N . LYS A 1 124 ? -5.819 8.837 -4.208 1.00 87.56 124 LYS A N 1
ATOM 996 C CA . LYS A 1 124 ? -7.203 9.337 -4.135 1.00 87.56 124 LYS A CA 1
ATOM 997 C C . LYS A 1 124 ? -8.080 8.613 -3.112 1.00 87.56 124 LYS A C 1
ATOM 999 O O . LYS A 1 124 ? -8.989 9.231 -2.568 1.00 87.56 124 LYS A O 1
ATOM 1004 N N . ASN A 1 125 ? -7.827 7.335 -2.841 1.00 80.62 125 ASN A N 1
ATOM 1005 C CA . ASN A 1 125 ? -8.621 6.584 -1.866 1.00 80.62 125 ASN A CA 1
ATOM 1006 C C . ASN A 1 125 ? -8.078 6.767 -0.445 1.00 80.62 125 ASN A C 1
ATOM 1008 O O . ASN A 1 125 ? -6.905 7.107 -0.239 1.00 80.62 125 ASN A O 1
ATOM 1012 N N . ARG A 1 126 ? -8.927 6.481 0.550 1.00 76.62 126 ARG A N 1
ATOM 1013 C CA . ARG A 1 126 ? -8.424 6.087 1.872 1.00 76.62 126 ARG A CA 1
ATOM 1014 C C . ARG A 1 126 ? -7.555 4.842 1.656 1.00 76.62 126 ARG A C 1
ATOM 1016 O O . ARG A 1 126 ? -7.947 3.991 0.864 1.00 76.62 126 ARG A O 1
ATOM 1023 N N . CYS A 1 127 ? -6.365 4.784 2.255 1.00 71.56 127 CYS A N 1
ATOM 1024 C CA . CYS A 1 127 ? -5.503 3.606 2.128 1.00 71.56 127 CYS A CA 1
ATOM 1025 C C . CYS A 1 127 ? -6.198 2.423 2.806 1.00 71.56 127 CYS A C 1
ATOM 1027 O O . CYS A 1 127 ? -6.094 2.249 4.017 1.00 71.56 127 CYS A O 1
ATOM 1029 N N . GLU A 1 128 ? -6.950 1.645 2.033 1.00 83.06 128 GLU A N 1
ATOM 1030 C CA . GLU A 1 128 ? -7.366 0.321 2.463 1.00 83.06 128 GLU A CA 1
ATOM 1031 C C . GLU A 1 128 ? -6.139 -0.598 2.444 1.00 83.06 128 GLU A C 1
ATOM 1033 O O . GLU A 1 128 ? -5.115 -0.297 1.819 1.00 83.06 128 GLU A O 1
ATOM 1038 N N . SER A 1 129 ? -6.234 -1.744 3.122 1.00 86.00 129 SER A N 1
ATOM 1039 C CA . SER A 1 129 ? -5.088 -2.650 3.264 1.00 86.00 129 SER A CA 1
ATOM 1040 C C . SER A 1 129 ? -4.504 -3.093 1.912 1.00 86.00 129 SER A C 1
ATOM 1042 O O . SER A 1 129 ? -3.324 -3.426 1.829 1.00 86.00 129 SER A O 1
ATOM 1044 N N . ILE A 1 130 ? -5.324 -3.104 0.855 1.00 89.25 130 ILE A N 1
ATOM 1045 C CA . ILE A 1 130 ? -4.950 -3.540 -0.495 1.00 89.25 130 ILE A CA 1
ATOM 1046 C C . ILE A 1 130 ? -4.129 -2.464 -1.202 1.00 89.25 130 ILE A C 1
ATOM 1048 O O . ILE A 1 130 ? -3.085 -2.777 -1.767 1.00 89.25 130 ILE A O 1
ATOM 1052 N N . GLU A 1 131 ? -4.554 -1.200 -1.167 1.00 89.12 131 GLU A N 1
ATOM 1053 C CA . GLU A 1 131 ? -3.778 -0.084 -1.707 1.00 89.12 131 GLU A CA 1
ATOM 1054 C C . GLU A 1 131 ? -2.406 0.020 -1.039 1.00 89.12 131 GLU A C 1
ATOM 1056 O O . GLU A 1 131 ? -1.409 0.201 -1.738 1.00 89.12 131 GLU A O 1
ATOM 1061 N N . THR A 1 132 ? -2.342 -0.157 0.284 1.00 90.38 132 THR A N 1
ATOM 1062 C CA . THR A 1 132 ? -1.076 -0.233 1.025 1.00 90.38 132 THR A CA 1
ATOM 1063 C C . THR A 1 132 ? -0.208 -1.380 0.519 1.00 90.38 132 THR A C 1
ATOM 1065 O O . THR A 1 132 ? 0.968 -1.166 0.237 1.00 90.38 132 THR A O 1
ATOM 1068 N N . GLU A 1 133 ? -0.769 -2.580 0.341 1.00 91.06 133 GLU A N 1
ATOM 1069 C CA . GLU A 1 133 ? -0.025 -3.736 -0.173 1.00 91.06 133 GLU A CA 1
ATOM 1070 C C . GLU A 1 133 ? 0.522 -3.481 -1.589 1.00 91.06 133 GLU A C 1
ATOM 1072 O O . GLU A 1 133 ? 1.676 -3.804 -1.880 1.00 91.06 133 GLU A O 1
ATOM 1077 N N . ILE A 1 134 ? -0.266 -2.864 -2.475 1.00 89.69 134 ILE A N 1
ATOM 1078 C CA . ILE A 1 134 ? 0.202 -2.468 -3.813 1.00 89.69 134 ILE A CA 1
ATOM 1079 C C . ILE A 1 134 ? 1.353 -1.465 -3.692 1.00 89.69 134 ILE A C 1
ATOM 1081 O O . ILE A 1 134 ? 2.361 -1.599 -4.390 1.00 89.69 134 ILE A O 1
ATOM 1085 N N . PHE A 1 135 ? 1.228 -0.479 -2.802 1.00 89.69 135 PHE A N 1
ATOM 1086 C CA . PHE A 1 135 ? 2.228 0.571 -2.643 1.00 89.69 135 PHE A CA 1
ATOM 1087 C C . PHE A 1 135 ? 3.550 0.027 -2.077 1.00 89.69 135 PHE A C 1
ATOM 1089 O O . PHE A 1 135 ? 4.617 0.332 -2.612 1.00 89.69 135 PHE A O 1
ATOM 1096 N N . GLU A 1 136 ? 3.488 -0.828 -1.052 1.00 91.12 136 GLU A N 1
ATOM 1097 C CA . GLU A 1 136 ? 4.650 -1.508 -0.464 1.00 91.12 136 GLU A CA 1
ATOM 1098 C C . GLU A 1 136 ? 5.376 -2.365 -1.507 1.00 91.12 136 GLU A C 1
ATOM 1100 O O . GLU A 1 136 ? 6.597 -2.270 -1.647 1.00 91.12 136 GLU A O 1
ATOM 1105 N N . ASN A 1 137 ? 4.631 -3.142 -2.297 1.00 89.88 137 ASN A N 1
ATOM 1106 C CA . ASN A 1 137 ? 5.210 -3.964 -3.359 1.00 89.88 137 ASN A CA 1
ATOM 1107 C C . ASN A 1 137 ? 5.848 -3.123 -4.472 1.00 89.88 137 ASN A C 1
ATOM 1109 O O . ASN A 1 137 ? 6.896 -3.496 -4.999 1.00 89.88 137 ASN A O 1
ATOM 1113 N N . MET A 1 138 ? 5.249 -1.983 -4.828 1.00 88.25 138 MET A N 1
ATOM 1114 C CA . MET A 1 138 ? 5.833 -1.063 -5.803 1.00 88.25 138 MET A CA 1
ATOM 1115 C C . MET A 1 138 ? 7.158 -0.490 -5.291 1.00 88.25 138 MET A C 1
ATOM 1117 O O . MET A 1 138 ? 8.144 -0.505 -6.023 1.00 88.25 138 MET A O 1
ATOM 1121 N N . ILE A 1 139 ? 7.207 -0.037 -4.034 1.00 90.56 139 ILE A N 1
ATOM 1122 C CA . ILE A 1 139 ? 8.440 0.454 -3.403 1.00 90.56 139 ILE A CA 1
ATOM 1123 C C . ILE A 1 139 ? 9.510 -0.643 -3.408 1.00 90.56 139 ILE A C 1
ATOM 1125 O O . ILE A 1 139 ? 10.610 -0.401 -3.900 1.00 90.56 139 ILE A O 1
ATOM 1129 N N . ALA A 1 140 ? 9.174 -1.853 -2.950 1.00 90.19 140 ALA A N 1
ATOM 1130 C CA . ALA A 1 140 ? 10.101 -2.982 -2.931 1.00 90.19 140 ALA A CA 1
ATOM 1131 C C . ALA A 1 140 ? 10.630 -3.314 -4.338 1.00 90.19 140 ALA A C 1
ATOM 1133 O O . ALA A 1 140 ? 11.831 -3.482 -4.530 1.00 90.19 140 ALA A O 1
ATOM 1134 N N . SER A 1 141 ? 9.757 -3.324 -5.352 1.00 87.31 141 SER A N 1
ATOM 1135 C CA . SER A 1 141 ? 10.171 -3.560 -6.738 1.00 87.31 141 SER A CA 1
ATOM 1136 C C . SER A 1 141 ? 11.109 -2.474 -7.269 1.00 87.31 141 SER A C 1
ATOM 1138 O O . SER A 1 141 ? 11.987 -2.778 -8.073 1.00 87.31 141 SER A O 1
ATOM 1140 N N . LEU A 1 142 ? 10.926 -1.215 -6.865 1.00 86.25 142 LEU A N 1
ATOM 1141 C CA . LEU A 1 142 ? 11.810 -0.120 -7.267 1.00 86.25 142 LEU A CA 1
ATOM 1142 C C . LEU A 1 142 ? 13.170 -0.184 -6.564 1.00 86.25 142 LEU A C 1
ATOM 1144 O O . LEU A 1 142 ? 14.165 0.224 -7.163 1.00 86.25 142 LEU A O 1
ATOM 1148 N N . GLU A 1 143 ? 13.210 -0.688 -5.329 1.00 88.88 143 GLU A N 1
ATOM 1149 C CA . GLU A 1 143 ? 14.435 -0.906 -4.550 1.00 88.88 143 GLU A CA 1
ATOM 1150 C C . GLU A 1 143 ? 15.257 -2.097 -5.051 1.00 88.88 143 GLU A C 1
ATOM 1152 O O . GLU A 1 143 ? 16.485 -2.035 -5.039 1.00 88.88 143 GLU A O 1
ATOM 1157 N N . GLU A 1 144 ? 14.593 -3.161 -5.512 1.00 88.00 144 GLU A N 1
ATOM 1158 C CA . GLU A 1 144 ? 15.245 -4.326 -6.125 1.00 88.00 144 GLU A CA 1
ATOM 1159 C C . GLU A 1 144 ? 15.903 -3.997 -7.473 1.00 88.00 144 GLU A C 1
ATOM 1161 O O . GLU A 1 144 ? 16.863 -4.660 -7.872 1.00 88.00 144 GLU A O 1
ATOM 1166 N N . ASN A 1 145 ? 15.397 -2.989 -8.187 1.00 84.62 145 ASN A N 1
ATOM 1167 C CA . ASN A 1 145 ? 15.934 -2.606 -9.486 1.00 84.62 145 ASN A CA 1
ATOM 1168 C C . ASN A 1 145 ? 17.324 -1.973 -9.345 1.00 84.62 145 ASN A C 1
ATOM 1170 O O . ASN A 1 145 ? 17.532 -0.993 -8.626 1.00 84.62 145 ASN A O 1
ATOM 1174 N N . THR A 1 146 ? 18.283 -2.501 -10.102 1.00 84.38 146 THR A N 1
ATOM 1175 C CA . THR A 1 146 ? 19.620 -1.923 -10.222 1.00 84.38 146 THR A CA 1
ATOM 1176 C C . THR A 1 146 ? 19.655 -0.921 -11.375 1.00 84.38 146 THR A C 1
ATOM 1178 O O . THR A 1 146 ? 19.218 -1.207 -12.487 1.00 84.38 146 THR A O 1
ATOM 1181 N N . TYR A 1 147 ? 20.188 0.275 -11.112 1.00 84.81 147 TYR A N 1
ATOM 1182 C CA . TYR A 1 147 ? 20.338 1.337 -12.110 1.00 84.81 147 TYR A CA 1
ATOM 1183 C C . TYR A 1 147 ? 21.825 1.566 -12.375 1.00 84.81 147 TYR A C 1
ATOM 1185 O O . TYR A 1 147 ? 22.570 1.922 -11.458 1.00 84.81 147 TYR A O 1
ATOM 1193 N N . SER A 1 148 ? 22.257 1.354 -13.620 1.00 89.00 148 SER A N 1
ATOM 1194 C CA . SER A 1 148 ? 23.661 1.507 -14.025 1.00 89.00 148 SER A CA 1
ATOM 1195 C C . SER A 1 148 ? 24.096 2.971 -14.090 1.00 89.00 148 SER A C 1
ATOM 1197 O O . SER A 1 148 ? 25.248 3.288 -13.807 1.00 89.00 148 SER A O 1
ATOM 1199 N N . ASN A 1 149 ? 23.178 3.875 -14.442 1.00 94.19 149 ASN A N 1
ATOM 1200 C CA . ASN A 1 149 ? 23.449 5.304 -14.520 1.00 94.19 149 ASN A CA 1
ATOM 1201 C C . ASN A 1 149 ? 23.361 5.954 -13.116 1.00 94.19 149 ASN A C 1
ATOM 1203 O O . ASN A 1 149 ? 22.317 5.846 -12.464 1.00 94.19 149 ASN A O 1
ATOM 1207 N N . PRO A 1 150 ? 24.406 6.667 -12.643 1.00 93.38 150 PRO A N 1
ATOM 1208 C CA . PRO A 1 150 ? 24.398 7.313 -11.327 1.00 93.38 150 PRO A CA 1
ATOM 1209 C C . PRO A 1 150 ? 23.287 8.354 -11.135 1.00 93.38 150 PRO A C 1
ATOM 1211 O O . PRO A 1 150 ? 22.687 8.418 -10.061 1.00 93.38 150 PRO A O 1
ATOM 1214 N N . SER A 1 151 ? 22.985 9.149 -12.164 1.00 93.38 151 SER A N 1
ATOM 1215 C CA . SER A 1 151 ? 21.933 10.169 -12.130 1.00 93.38 151 SER A CA 1
ATOM 1216 C C . SER A 1 151 ? 20.545 9.536 -12.045 1.00 93.38 151 SER A C 1
ATOM 1218 O O . SER A 1 151 ? 19.733 9.962 -11.224 1.00 93.38 151 SER A O 1
ATOM 1220 N N . GLU A 1 152 ? 20.286 8.476 -12.819 1.00 90.12 152 GLU A N 1
ATOM 1221 C CA . GLU A 1 152 ? 19.032 7.716 -12.710 1.00 90.12 152 GLU A CA 1
ATOM 1222 C C . GLU A 1 152 ? 18.902 7.061 -11.331 1.00 90.12 152 GLU A C 1
ATOM 1224 O O . GLU A 1 152 ? 17.853 7.159 -10.697 1.00 90.12 152 GLU A O 1
ATOM 1229 N N . ARG A 1 153 ? 19.983 6.468 -10.808 1.00 90.81 153 ARG A N 1
ATOM 1230 C CA . ARG A 1 153 ? 20.003 5.877 -9.464 1.00 90.81 153 ARG A CA 1
ATOM 1231 C C . ARG A 1 153 ? 19.667 6.905 -8.381 1.00 90.81 153 ARG A C 1
ATOM 1233 O O . ARG A 1 153 ? 18.877 6.609 -7.484 1.00 90.81 153 ARG A O 1
ATOM 1240 N N . ALA A 1 154 ? 20.253 8.100 -8.449 1.00 93.50 154 ALA A N 1
ATOM 1241 C CA . ALA A 1 154 ? 19.985 9.178 -7.499 1.00 93.50 154 ALA A CA 1
ATOM 1242 C C . ALA A 1 154 ? 18.529 9.667 -7.587 1.00 93.50 154 ALA A C 1
ATOM 1244 O O . ALA A 1 154 ? 17.866 9.820 -6.558 1.00 93.5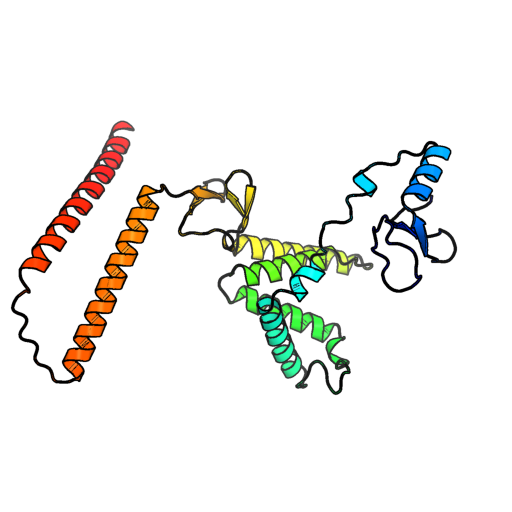0 154 ALA A O 1
ATOM 1245 N N . PHE A 1 155 ? 18.012 9.843 -8.806 1.00 91.44 155 PHE A N 1
ATOM 1246 C CA . PHE A 1 155 ? 16.617 10.211 -9.044 1.00 91.44 155 PHE A CA 1
ATOM 1247 C C . PHE A 1 155 ? 15.645 9.166 -8.478 1.00 91.44 155 PHE A C 1
ATOM 1249 O O . PHE A 1 155 ? 14.732 9.512 -7.727 1.00 91.44 155 PHE A O 1
ATOM 1256 N N . MET A 1 156 ? 15.875 7.882 -8.764 1.00 90.12 156 MET A N 1
ATOM 1257 C CA . MET A 1 156 ? 15.021 6.796 -8.280 1.00 90.12 156 MET A CA 1
ATOM 1258 C C . MET A 1 156 ? 15.092 6.647 -6.762 1.00 90.12 156 MET A C 1
ATOM 1260 O O . MET A 1 156 ? 14.057 6.474 -6.125 1.00 90.12 156 MET A O 1
ATOM 1264 N N . LYS A 1 157 ? 16.272 6.816 -6.151 1.00 93.75 157 LYS A N 1
ATOM 1265 C CA . LYS A 1 157 ? 16.413 6.837 -4.686 1.00 93.75 157 LYS A CA 1
ATOM 1266 C C . LYS A 1 157 ? 15.572 7.951 -4.054 1.00 93.75 157 LYS A C 1
ATOM 1268 O O . LYS A 1 157 ? 14.885 7.703 -3.064 1.00 93.75 157 LYS A O 1
ATOM 1273 N N . LYS A 1 158 ? 15.578 9.151 -4.647 1.00 95.12 158 LYS A N 1
ATOM 1274 C CA . LYS A 1 158 ? 14.726 10.266 -4.208 1.00 95.12 158 LYS A CA 1
ATOM 1275 C C . LYS A 1 158 ? 13.240 9.912 -4.335 1.00 95.12 158 LYS A C 1
ATOM 1277 O O . LYS A 1 158 ? 12.496 10.098 -3.378 1.00 95.12 158 LYS A O 1
ATOM 1282 N N . LYS A 1 159 ? 12.815 9.340 -5.467 1.00 89.56 159 LYS A N 1
ATOM 1283 C CA . LYS A 1 159 ? 11.418 8.927 -5.690 1.00 89.56 159 LYS A CA 1
ATOM 1284 C C . LYS A 1 159 ? 10.949 7.841 -4.722 1.00 89.56 159 LYS A C 1
ATOM 1286 O O . LYS A 1 159 ? 9.865 7.956 -4.163 1.00 89.56 159 LYS A O 1
ATOM 1291 N N . ILE A 1 160 ? 11.780 6.835 -4.460 1.00 92.50 160 ILE A N 1
ATOM 1292 C CA . ILE A 1 160 ? 11.509 5.796 -3.457 1.00 92.50 160 ILE A CA 1
ATOM 1293 C C . ILE A 1 160 ? 11.300 6.428 -2.076 1.00 92.50 160 ILE A C 1
ATOM 1295 O O . ILE A 1 160 ? 10.362 6.067 -1.368 1.00 92.50 160 ILE A O 1
ATOM 1299 N N . GLN A 1 161 ? 12.139 7.394 -1.696 1.00 95.81 161 GLN A N 1
ATOM 1300 C CA . GLN A 1 161 ? 12.001 8.092 -0.420 1.00 95.81 161 GLN A CA 1
ATOM 1301 C C . GLN A 1 161 ? 10.722 8.939 -0.350 1.00 95.81 161 GLN A C 1
ATOM 1303 O O . GLN A 1 161 ? 10.028 8.889 0.665 1.00 95.81 161 GLN A O 1
ATOM 1308 N N . GLU A 1 162 ? 10.370 9.645 -1.428 1.00 92.75 162 GLU A N 1
ATOM 1309 C CA . GLU A 1 162 ? 9.089 10.358 -1.548 1.00 92.75 162 GLU A CA 1
ATOM 1310 C C . GLU A 1 162 ? 7.905 9.392 -1.355 1.00 92.75 162 GLU A C 1
ATOM 1312 O O . GLU A 1 162 ? 7.000 9.673 -0.570 1.00 92.75 162 GLU A O 1
ATOM 1317 N N . TYR A 1 163 ? 7.927 8.216 -1.991 1.00 90.75 163 TYR A N 1
ATOM 1318 C CA . TYR A 1 163 ? 6.874 7.207 -1.832 1.00 90.75 163 TYR A CA 1
ATOM 1319 C C . TYR A 1 163 ? 6.793 6.636 -0.418 1.00 90.75 163 TYR A C 1
ATOM 1321 O O . TYR A 1 163 ? 5.693 6.499 0.112 1.00 90.75 163 TYR A O 1
ATOM 1329 N N . LYS A 1 164 ? 7.931 6.368 0.232 1.00 94.12 164 LYS A N 1
ATOM 1330 C CA . LYS A 1 164 ? 7.954 5.933 1.637 1.00 94.12 164 LYS A CA 1
ATOM 1331 C C . LYS A 1 164 ? 7.329 6.972 2.564 1.00 94.12 164 LYS A C 1
ATOM 1333 O O . LYS A 1 164 ? 6.542 6.610 3.430 1.00 94.12 164 LYS A O 1
ATOM 1338 N N . GLN A 1 165 ? 7.636 8.254 2.365 1.00 94.00 165 GLN A N 1
ATOM 1339 C CA . GLN A 1 165 ? 7.042 9.339 3.151 1.00 94.00 165 GLN A CA 1
ATOM 1340 C C . GLN A 1 165 ? 5.534 9.466 2.911 1.00 94.00 165 GLN A C 1
ATOM 1342 O O . GLN A 1 165 ? 4.775 9.667 3.857 1.00 94.00 165 GLN A O 1
ATOM 1347 N N . MET A 1 166 ? 5.082 9.325 1.660 1.00 90.62 166 MET A N 1
ATOM 1348 C CA . MET A 1 166 ? 3.651 9.326 1.341 1.00 90.62 166 MET A CA 1
ATOM 1349 C C . MET A 1 166 ? 2.920 8.157 2.000 1.00 90.62 166 MET A C 1
ATOM 1351 O O . MET A 1 166 ? 1.837 8.358 2.551 1.00 90.62 166 MET A O 1
ATOM 1355 N N . LEU A 1 167 ? 3.512 6.961 1.954 1.00 91.69 167 LEU A N 1
ATOM 1356 C CA . LEU A 1 167 ? 2.965 5.776 2.600 1.00 91.69 167 LEU A CA 1
ATOM 1357 C C . LEU A 1 167 ? 2.874 5.977 4.113 1.00 91.69 167 LEU A C 1
ATOM 1359 O O . LEU A 1 167 ? 1.811 5.763 4.677 1.00 91.69 167 LEU A O 1
ATOM 1363 N N . GLU A 1 168 ? 3.933 6.477 4.748 1.00 93.44 168 GLU A N 1
ATOM 1364 C CA . GLU A 1 168 ? 3.948 6.716 6.194 1.00 93.44 168 GLU A CA 1
ATOM 1365 C C . GLU A 1 168 ? 2.923 7.769 6.629 1.00 93.44 168 GLU A C 1
ATOM 1367 O O . GLU A 1 168 ? 2.277 7.628 7.660 1.00 93.44 168 GLU A O 1
ATOM 1372 N N . LYS A 1 169 ? 2.709 8.811 5.819 1.00 91.12 169 LYS A N 1
ATOM 1373 C CA . LYS A 1 169 ? 1.689 9.828 6.099 1.00 91.12 169 LYS A CA 1
ATOM 1374 C C . LYS A 1 169 ? 0.262 9.277 6.001 1.00 91.12 169 LYS A C 1
ATOM 1376 O O . LYS A 1 169 ? -0.621 9.751 6.711 1.00 91.12 169 LYS A O 1
ATOM 1381 N N . LYS A 1 170 ? 0.009 8.356 5.069 1.00 90.44 170 LYS A N 1
ATOM 1382 C CA . LYS A 1 170 ? -1.335 7.821 4.800 1.00 90.44 170 LYS A CA 1
ATOM 1383 C C . LYS A 1 170 ? -1.688 6.605 5.643 1.00 90.44 170 LYS A C 1
ATOM 1385 O O . LYS A 1 170 ? -2.846 6.443 6.011 1.00 90.44 170 LYS A O 1
ATOM 1390 N N . ASP A 1 171 ? -0.710 5.744 5.856 1.00 93.81 171 ASP A N 1
ATOM 1391 C CA . ASP A 1 171 ? -0.841 4.471 6.541 1.00 93.81 171 ASP A CA 1
ATOM 1392 C C . ASP A 1 171 ? 0.405 4.243 7.413 1.00 93.81 171 ASP A C 1
ATOM 1394 O O . ASP A 1 171 ? 1.300 3.464 7.052 1.00 93.81 171 ASP A O 1
ATOM 1398 N N . PRO A 1 172 ? 0.520 4.998 8.521 1.00 95.06 172 PRO A N 1
ATOM 1399 C CA . PRO A 1 172 ? 1.703 4.977 9.369 1.00 95.06 172 PRO A CA 1
ATOM 1400 C C . PRO A 1 172 ? 1.947 3.595 9.971 1.00 95.06 172 PRO A C 1
ATOM 1402 O O . PRO A 1 172 ? 1.037 2.766 10.100 1.00 95.06 172 PRO A O 1
ATOM 1405 N N . LEU A 1 173 ? 3.196 3.351 10.364 1.00 96.06 173 LEU A N 1
ATOM 1406 C CA . LEU A 1 173 ? 3.515 2.228 11.230 1.00 96.06 173 LEU A CA 1
ATOM 1407 C C . LEU A 1 173 ? 3.041 2.526 12.652 1.00 96.06 173 LEU A C 1
ATOM 1409 O O . LEU A 1 173 ? 3.349 3.563 13.235 1.00 96.06 173 LEU A O 1
ATOM 1413 N N . VAL A 1 174 ? 2.319 1.565 13.207 1.00 96.56 174 VAL A N 1
ATOM 1414 C CA . VAL A 1 174 ? 1.781 1.573 14.557 1.00 96.56 174 VAL A CA 1
ATOM 1415 C C . VAL A 1 174 ? 2.468 0.475 15.353 1.00 96.56 174 VAL A C 1
ATOM 1417 O O . VAL A 1 174 ? 2.564 -0.670 14.897 1.00 96.56 174 VAL A O 1
ATOM 1420 N N . THR A 1 175 ? 2.956 0.820 16.538 1.00 97.12 175 THR A N 1
ATOM 1421 C CA . THR A 1 175 ? 3.506 -0.154 17.480 1.00 97.12 175 THR A CA 1
ATOM 1422 C C . THR A 1 175 ? 2.352 -0.853 18.199 1.00 97.12 175 THR A C 1
ATOM 1424 O O . THR A 1 175 ? 1.517 -0.196 18.815 1.00 97.12 175 THR A O 1
ATOM 1427 N N . TYR A 1 176 ? 2.288 -2.180 18.106 1.00 95.88 176 TYR A N 1
ATOM 1428 C CA . TYR A 1 176 ? 1.227 -3.012 18.677 1.00 95.88 176 TYR A CA 1
ATOM 1429 C C . TYR A 1 176 ? 1.808 -4.357 19.123 1.00 95.88 176 TYR A C 1
ATOM 1431 O O . TYR A 1 176 ? 2.479 -5.031 18.338 1.00 95.88 176 TYR A O 1
ATOM 1439 N N . ASN A 1 177 ? 1.590 -4.740 20.386 1.00 92.44 177 ASN A N 1
ATOM 1440 C CA . ASN A 1 177 ? 2.105 -5.984 20.983 1.00 92.44 177 ASN A CA 1
ATOM 1441 C C . ASN A 1 177 ? 3.618 -6.202 20.773 1.00 92.44 177 ASN A C 1
ATOM 1443 O O . ASN A 1 177 ? 4.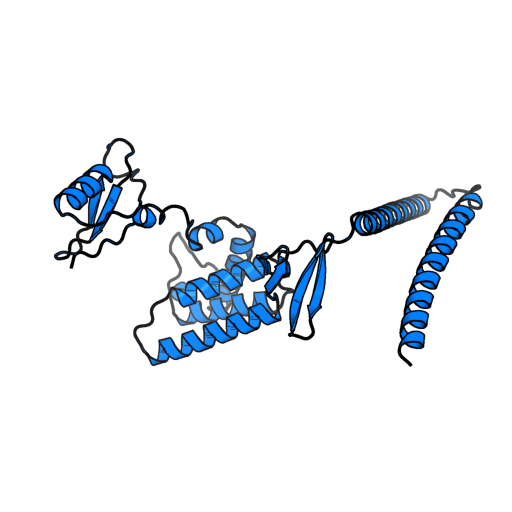076 -7.301 20.468 1.00 92.44 177 ASN A O 1
ATOM 1447 N N . GLY A 1 178 ? 4.404 -5.125 20.887 1.00 90.94 178 GLY A N 1
ATOM 1448 C CA . GLY A 1 178 ? 5.860 -5.145 20.697 1.00 90.94 178 GLY A CA 1
ATOM 1449 C C . GLY A 1 178 ? 6.328 -5.240 19.237 1.00 90.94 178 GLY A C 1
ATOM 1450 O O . GLY A 1 178 ? 7.526 -5.145 18.977 1.00 90.94 178 GLY A O 1
ATOM 1451 N N . GLY A 1 179 ? 5.410 -5.389 18.277 1.00 95.31 179 GLY A N 1
ATOM 1452 C CA . GLY A 1 179 ? 5.689 -5.363 16.842 1.00 95.31 179 GLY A CA 1
ATOM 1453 C C . GLY A 1 179 ? 5.283 -4.044 16.186 1.00 95.31 179 GLY A C 1
ATOM 1454 O O . GLY A 1 179 ? 4.546 -3.246 16.760 1.00 95.31 179 GLY A O 1
ATOM 1455 N N . LYS A 1 180 ? 5.739 -3.822 14.947 1.00 95.75 180 LYS A N 1
ATOM 1456 C CA . LYS A 1 180 ? 5.242 -2.736 14.089 1.00 95.75 180 LYS A CA 1
ATOM 1457 C C . LYS A 1 180 ? 4.298 -3.305 13.040 1.00 95.75 180 LYS A C 1
ATOM 1459 O O . LYS A 1 180 ? 4.657 -4.241 12.328 1.00 95.75 180 LYS A O 1
ATOM 1464 N N . THR A 1 181 ? 3.118 -2.716 12.918 1.00 95.25 181 THR A N 1
ATOM 1465 C CA . THR A 1 181 ? 2.132 -3.052 11.887 1.00 95.25 181 THR A CA 1
ATOM 1466 C C . THR A 1 181 ? 1.632 -1.788 11.202 1.00 95.25 181 THR A C 1
ATOM 1468 O O . THR A 1 181 ? 1.813 -0.690 11.710 1.00 95.25 181 THR A O 1
ATOM 1471 N N . ARG A 1 182 ? 1.027 -1.917 10.023 1.00 94.75 182 ARG A N 1
ATOM 1472 C CA . ARG A 1 182 ? 0.398 -0.781 9.337 1.00 94.75 182 ARG A CA 1
ATOM 1473 C C . ARG A 1 182 ? -0.949 -0.467 9.983 1.00 94.75 182 ARG A C 1
ATOM 1475 O O . ARG A 1 182 ? -1.678 -1.399 10.321 1.00 94.75 182 ARG A O 1
ATOM 1482 N N . TYR A 1 183 ? -1.2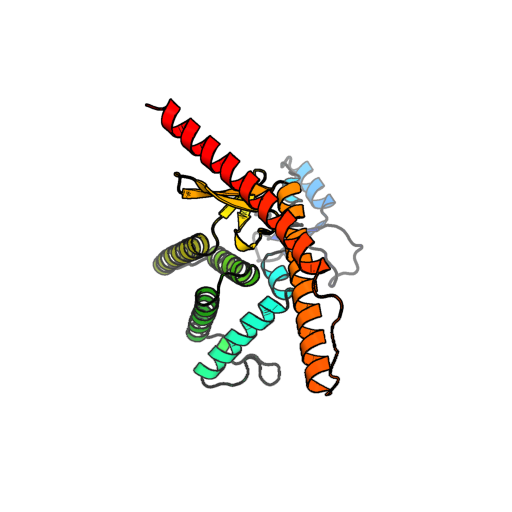91 0.815 10.102 1.00 94.06 183 TYR A N 1
ATOM 1483 C CA . TYR A 1 183 ? -2.579 1.264 10.641 1.00 94.06 183 TYR A CA 1
ATOM 1484 C C . TYR A 1 183 ? -3.770 0.595 9.932 1.00 94.06 183 TYR A C 1
ATOM 1486 O O . TYR A 1 183 ? -4.679 0.092 10.584 1.00 94.06 183 TYR A O 1
ATOM 1494 N N . SER A 1 184 ? -3.730 0.483 8.602 1.00 92.06 184 SER A N 1
ATOM 1495 C CA . SER A 1 184 ? -4.767 -0.159 7.776 1.00 92.06 184 SER A CA 1
ATOM 1496 C C . SER A 1 184 ? -4.954 -1.660 8.030 1.00 92.06 184 SER A C 1
ATOM 1498 O O . SER A 1 184 ? -5.954 -2.234 7.597 1.00 92.06 184 SER A O 1
ATOM 1500 N N . LYS A 1 185 ? -3.997 -2.313 8.704 1.00 92.38 185 LYS A N 1
ATOM 1501 C CA . LYS A 1 185 ? -4.051 -3.737 9.072 1.00 92.38 185 LYS A CA 1
ATOM 1502 C C . LYS A 1 185 ? -4.587 -3.959 10.489 1.00 92.38 185 LYS A C 1
ATOM 1504 O O . LYS A 1 185 ? -4.754 -5.112 10.881 1.00 92.38 185 LYS A O 1
ATOM 1509 N N . LEU A 1 186 ? -4.826 -2.896 11.257 1.00 92.25 186 LEU A N 1
ATOM 1510 C CA . LEU A 1 186 ? -5.407 -2.989 12.592 1.00 92.25 186 LEU A CA 1
ATOM 1511 C C . LEU A 1 186 ? -6.925 -3.175 12.523 1.00 92.25 186 LEU A C 1
ATOM 1513 O O . LEU A 1 186 ? -7.612 -2.554 11.711 1.00 92.25 186 LEU A O 1
ATOM 1517 N N . ASP A 1 187 ? -7.453 -4.004 13.421 1.00 91.12 187 ASP A N 1
ATOM 1518 C CA . ASP A 1 187 ? -8.890 -4.086 13.665 1.00 91.12 187 ASP A CA 1
ATOM 1519 C C . ASP A 1 187 ? -9.284 -3.012 14.681 1.00 91.12 187 ASP A C 1
ATOM 1521 O O . ASP A 1 187 ? -9.290 -3.245 15.887 1.00 91.12 187 ASP A O 1
ATOM 1525 N N . LEU A 1 188 ? -9.635 -1.828 14.180 1.00 89.25 188 LEU A N 1
ATOM 1526 C CA . LEU A 1 188 ? -10.027 -0.678 15.005 1.00 89.25 188 LEU A CA 1
ATOM 1527 C C . LEU A 1 188 ? -11.315 -0.911 15.823 1.00 89.25 188 LEU A C 1
ATOM 1529 O O . LEU A 1 188 ? -11.751 -0.020 16.545 1.00 89.25 188 LEU A O 1
ATOM 1533 N N . GLN A 1 189 ? -11.967 -2.075 15.697 1.00 87.44 189 GLN A N 1
ATOM 1534 C CA . GLN A 1 189 ? -13.049 -2.480 16.602 1.00 87.44 189 GLN A CA 1
ATOM 1535 C C . GLN A 1 189 ? -12.533 -3.145 17.880 1.00 87.44 189 GLN A C 1
ATOM 1537 O O . GLN A 1 189 ? -13.291 -3.274 18.837 1.00 87.44 189 GLN A O 1
ATOM 1542 N N . LYS A 1 190 ? -11.277 -3.595 17.875 1.00 88.75 190 LYS A N 1
ATOM 1543 C CA . LYS A 1 190 ? -10.629 -4.313 18.976 1.00 88.75 190 LYS A CA 1
ATOM 1544 C C . LYS A 1 190 ? -9.464 -3.548 19.577 1.00 88.75 190 LYS A C 1
ATOM 1546 O O . LYS A 1 190 ? -9.066 -3.868 20.688 1.00 88.75 190 LYS A O 1
ATOM 1551 N N . CYS A 1 191 ? -8.932 -2.558 18.869 1.00 92.19 191 CYS A N 1
ATOM 1552 C CA . CYS A 1 191 ? -7.865 -1.712 19.374 1.00 92.19 191 CYS A CA 1
ATOM 1553 C C . CYS A 1 191 ? -8.180 -0.224 19.214 1.00 92.19 191 CYS A C 1
ATOM 1555 O O . CYS A 1 191 ? -8.820 0.204 18.250 1.00 92.19 191 CYS A O 1
ATOM 1557 N N . SER A 1 192 ? -7.690 0.567 20.166 1.00 92.50 192 SER A N 1
ATOM 1558 C CA . SER A 1 192 ? -7.569 2.017 20.049 1.00 92.50 192 SER A CA 1
ATOM 1559 C C . SER A 1 192 ? -6.159 2.367 19.579 1.00 92.50 192 SER A C 1
ATOM 1561 O O . SER A 1 192 ? -5.210 1.622 19.821 1.00 92.50 192 SER A O 1
ATOM 1563 N N . VAL A 1 193 ? -6.013 3.489 18.873 1.00 94.88 193 VAL A N 1
ATOM 1564 C CA . VAL A 1 193 ? -4.711 3.993 18.421 1.00 94.88 193 VAL A CA 1
ATOM 1565 C C . VAL A 1 193 ? -4.527 5.406 18.941 1.00 94.88 193 VAL A C 1
ATOM 1567 O O . VAL A 1 193 ? -5.364 6.272 18.693 1.00 94.88 193 VAL A O 1
ATOM 1570 N N . GLU A 1 194 ? -3.405 5.642 19.609 1.00 95.12 194 GLU A N 1
ATOM 1571 C CA . GLU A 1 194 ? -3.026 6.935 20.165 1.00 95.12 194 GLU A CA 1
ATOM 1572 C C . GLU A 1 194 ? -1.718 7.416 19.538 1.00 95.12 194 GLU A C 1
ATOM 1574 O O . GLU A 1 194 ? -0.798 6.630 19.291 1.00 95.12 194 GLU A O 1
ATOM 1579 N N . GLN A 1 195 ? -1.621 8.722 19.285 1.00 95.94 195 GLN A N 1
ATOM 1580 C CA . GLN A 1 195 ? -0.375 9.345 18.859 1.00 95.94 195 GLN A CA 1
ATOM 1581 C C . GLN A 1 195 ? 0.338 9.935 20.076 1.00 95.94 195 GLN A C 1
ATOM 1583 O O . GLN A 1 195 ? -0.170 10.845 20.731 1.00 95.94 195 GLN A O 1
ATOM 1588 N N . LYS A 1 196 ? 1.533 9.427 20.374 1.00 94.50 196 LYS A N 1
ATOM 1589 C CA . LYS A 1 196 ? 2.378 9.940 21.456 1.00 94.50 196 LYS A CA 1
ATOM 1590 C C . LYS A 1 196 ? 2.940 11.326 21.109 1.00 94.50 196 LYS A C 1
ATOM 1592 O O . LYS A 1 196 ? 3.087 11.641 19.928 1.00 94.50 196 LYS A O 1
ATOM 1597 N N . PRO A 1 197 ? 3.392 12.119 22.102 1.00 95.19 197 PRO A N 1
ATOM 1598 C CA . PRO A 1 197 ? 4.081 13.392 21.857 1.00 95.19 197 PRO A CA 1
ATOM 1599 C C . PRO A 1 197 ? 5.343 13.273 20.989 1.00 95.19 197 PRO A C 1
ATOM 1601 O O . PRO A 1 197 ? 5.746 14.236 20.347 1.00 95.19 197 PRO A O 1
ATOM 1604 N N . SER A 1 198 ? 5.957 12.085 20.936 1.00 93.31 198 SER A N 1
ATOM 1605 C CA . SER A 1 198 ? 7.074 11.778 20.035 1.00 93.31 198 SER A CA 1
ATOM 1606 C C . SER A 1 198 ? 6.667 11.699 18.555 1.00 93.31 198 SER A C 1
ATOM 1608 O O . SER A 1 198 ? 7.532 11.616 17.687 1.00 93.31 198 SER A O 1
ATOM 1610 N N . GLY A 1 199 ? 5.364 11.685 18.263 1.00 91.69 199 GLY A N 1
ATOM 1611 C CA . GLY A 1 199 ? 4.784 11.464 16.941 1.00 91.69 199 GLY A CA 1
ATOM 1612 C C . GLY A 1 199 ? 4.541 9.990 16.602 1.00 91.69 199 GLY A C 1
ATOM 1613 O O . GLY A 1 199 ? 3.941 9.711 15.565 1.00 91.69 199 GLY A O 1
ATOM 1614 N N . GLU A 1 200 ? 4.972 9.058 17.459 1.00 92.94 200 GLU A N 1
ATOM 1615 C CA . GLU A 1 200 ? 4.768 7.617 17.281 1.00 92.94 200 GLU A CA 1
ATOM 1616 C C . GLU A 1 200 ? 3.306 7.222 17.525 1.00 92.94 200 GLU A C 1
ATOM 1618 O O . GLU A 1 200 ? 2.706 7.624 18.522 1.00 92.94 200 GLU A O 1
ATOM 1623 N N . TYR A 1 201 ? 2.758 6.387 16.642 1.00 95.75 201 TYR A N 1
ATOM 1624 C CA . TYR A 1 201 ? 1.449 5.772 16.828 1.00 95.75 201 TYR A CA 1
ATOM 1625 C C . TYR A 1 201 ? 1.587 4.464 17.606 1.00 95.75 201 TYR A C 1
ATOM 1627 O O . TYR A 1 201 ? 2.371 3.589 17.231 1.00 95.75 201 TYR A O 1
ATOM 1635 N N . VAL A 1 202 ? 0.793 4.307 18.662 1.00 96.19 202 VAL A N 1
ATOM 1636 C CA . VAL A 1 202 ? 0.734 3.084 19.467 1.00 96.19 202 VAL A CA 1
ATOM 1637 C C . VAL A 1 202 ? -0.704 2.601 19.528 1.00 96.19 202 VAL A C 1
ATOM 1639 O O . VAL A 1 202 ? -1.610 3.394 19.768 1.00 96.19 202 VAL A O 1
ATOM 1642 N N . ALA A 1 203 ? -0.906 1.310 19.281 1.00 96.38 203 ALA A N 1
ATOM 1643 C CA . ALA A 1 203 ? -2.199 0.670 19.442 1.00 96.38 203 ALA A CA 1
ATOM 1644 C C . ALA A 1 203 ? -2.252 -0.095 20.763 1.00 96.38 203 ALA A C 1
ATOM 1646 O O . ALA A 1 203 ? -1.292 -0.783 21.115 1.00 96.38 203 ALA A O 1
ATOM 1647 N N . ASN A 1 204 ? -3.393 -0.012 21.440 1.00 93.62 204 ASN A N 1
ATOM 1648 C CA . ASN A 1 204 ? -3.697 -0.765 22.650 1.00 93.62 204 ASN A CA 1
ATOM 1649 C C . ASN A 1 204 ? -4.973 -1.576 22.424 1.00 93.62 204 ASN A C 1
ATOM 1651 O O . ASN A 1 204 ? -5.881 -1.123 21.723 1.00 93.62 204 ASN A O 1
ATOM 1655 N N . ASP A 1 205 ? -5.043 -2.770 23.006 1.00 92.69 205 ASP A N 1
ATOM 1656 C CA . ASP A 1 205 ? -6.281 -3.546 23.012 1.00 92.69 205 ASP A CA 1
ATOM 1657 C C . ASP A 1 205 ? -7.353 -2.809 23.815 1.00 92.69 205 ASP A C 1
ATOM 1659 O O . ASP A 1 205 ? -7.082 -2.272 24.890 1.00 92.69 205 ASP A O 1
ATOM 1663 N N . LEU A 1 206 ? -8.571 -2.783 23.281 1.00 88.50 206 LEU A N 1
ATOM 1664 C CA . LEU A 1 206 ? -9.730 -2.294 24.014 1.00 88.50 206 LEU A CA 1
ATOM 1665 C C . LEU A 1 206 ? -10.071 -3.283 25.130 1.00 88.50 206 LEU A C 1
ATOM 1667 O O . LEU A 1 206 ? -9.978 -4.501 24.942 1.00 88.50 206 LEU A O 1
ATOM 1671 N N . ASP A 1 207 ? -10.509 -2.767 26.280 1.00 86.75 207 ASP A N 1
ATOM 1672 C CA . ASP A 1 207 ? -11.001 -3.619 27.362 1.00 86.75 207 ASP A CA 1
ATOM 1673 C C . ASP A 1 207 ? -12.176 -4.462 26.820 1.00 86.75 207 ASP A C 1
ATOM 1675 O O . ASP A 1 207 ? -13.094 -3.911 26.198 1.00 86.75 207 ASP A O 1
ATOM 1679 N N . PRO A 1 208 ? -12.199 -5.790 27.040 1.00 84.94 208 PRO A N 1
ATOM 1680 C CA . PRO A 1 208 ? -13.329 -6.640 26.670 1.00 84.94 208 PRO A CA 1
ATOM 1681 C C . PRO A 1 208 ? -14.700 -6.072 27.067 1.00 84.94 208 PRO A C 1
ATOM 1683 O O . PRO A 1 208 ? -15.683 -6.273 26.351 1.00 84.94 208 PRO A O 1
ATOM 1686 N N . LYS A 1 209 ? -14.782 -5.329 28.179 1.00 84.56 209 LYS A N 1
ATOM 1687 C CA . LYS A 1 209 ? -16.010 -4.644 28.608 1.00 84.56 209 LYS A CA 1
ATOM 1688 C C . LYS A 1 209 ? -16.435 -3.535 27.647 1.00 84.56 209 LYS A C 1
ATOM 1690 O O . LYS A 1 209 ? -17.629 -3.391 27.386 1.00 84.56 209 LYS A O 1
ATOM 1695 N N . GLU A 1 210 ? -15.495 -2.766 27.108 1.00 81.88 210 GLU A N 1
ATOM 1696 C CA . GLU A 1 210 ? -15.773 -1.717 26.120 1.00 81.88 210 GLU A CA 1
ATOM 1697 C C . GLU A 1 210 ? -16.220 -2.316 24.788 1.00 81.88 210 GLU A C 1
ATOM 1699 O O . GLU A 1 210 ? -17.195 -1.845 24.196 1.00 81.88 210 GLU A O 1
ATOM 1704 N N . ILE A 1 211 ? -15.580 -3.410 24.365 1.00 80.69 211 ILE A N 1
ATOM 1705 C CA . ILE A 1 211 ? -15.989 -4.168 23.176 1.00 80.69 211 ILE A CA 1
ATOM 1706 C C . ILE A 1 211 ? -17.428 -4.673 23.352 1.00 80.69 211 ILE A C 1
ATOM 1708 O O . ILE A 1 211 ? -18.274 -4.436 22.488 1.00 80.69 211 ILE A O 1
ATOM 1712 N N . ALA A 1 212 ? -17.746 -5.282 24.500 1.00 84.12 212 ALA A N 1
ATOM 1713 C CA . ALA A 1 212 ? -19.090 -5.774 24.801 1.00 84.12 212 ALA A CA 1
ATOM 1714 C C . ALA A 1 212 ? -20.139 -4.646 24.835 1.00 84.12 212 ALA A C 1
ATOM 1716 O O . ALA A 1 212 ? -21.228 -4.798 24.271 1.00 84.12 212 ALA A O 1
ATOM 1717 N N . LYS A 1 213 ? -19.816 -3.489 25.437 1.00 84.81 213 LYS A N 1
ATOM 1718 C CA . LYS A 1 213 ? -20.680 -2.294 25.409 1.00 84.81 213 LYS A CA 1
ATOM 1719 C C . LYS A 1 213 ? -20.937 -1.841 23.962 1.00 84.81 213 LYS A C 1
ATOM 1721 O O . LYS A 1 213 ? -22.086 -1.593 23.583 1.00 84.81 213 LYS A O 1
ATOM 1726 N N . ALA A 1 214 ? -19.897 -1.779 23.128 1.00 81.50 214 ALA A N 1
ATOM 1727 C CA . ALA A 1 214 ? -20.010 -1.374 21.727 1.00 81.50 214 ALA A CA 1
ATOM 1728 C C . ALA A 1 214 ? -20.840 -2.364 20.886 1.00 81.50 214 ALA A C 1
ATOM 1730 O O . ALA A 1 214 ? -21.658 -1.941 20.061 1.00 81.50 214 ALA A O 1
ATOM 1731 N N . GLU A 1 215 ? -20.680 -3.670 21.102 1.00 86.50 215 GLU A N 1
ATOM 1732 C CA . GLU A 1 215 ? -21.481 -4.708 20.444 1.00 86.50 215 GLU A CA 1
ATOM 1733 C C . GLU A 1 215 ? -22.952 -4.655 20.866 1.00 86.50 215 GLU A C 1
ATOM 1735 O O . GLU A 1 215 ? -23.831 -4.654 19.999 1.00 86.50 215 GLU A O 1
ATOM 1740 N N . LYS A 1 216 ? -23.237 -4.503 22.169 1.00 90.06 216 LYS A N 1
ATOM 1741 C CA . LYS A 1 216 ? -24.609 -4.344 22.684 1.00 90.06 216 LYS A CA 1
ATOM 1742 C C . LYS A 1 216 ? -25.302 -3.145 22.027 1.00 90.06 216 LYS A C 1
ATOM 1744 O O . LYS A 1 216 ? -26.426 -3.269 21.538 1.00 90.06 216 LYS A O 1
ATOM 1749 N N . LYS A 1 217 ? -24.598 -2.013 21.908 1.00 87.75 217 LYS A N 1
ATOM 1750 C CA . LYS A 1 217 ? -25.100 -0.799 21.240 1.00 87.75 217 LYS A CA 1
ATOM 1751 C C . LYS A 1 217 ? -25.335 -1.003 19.739 1.00 87.75 217 LYS A C 1
ATOM 1753 O O . LYS A 1 217 ? -26.316 -0.495 19.188 1.00 87.75 217 LYS A O 1
ATOM 1758 N N . LYS A 1 218 ? -24.468 -1.750 19.041 1.00 87.38 218 LYS A N 1
ATOM 1759 C CA . LYS A 1 218 ? -24.676 -2.109 17.623 1.00 87.38 218 LYS A CA 1
ATOM 1760 C C . LYS A 1 218 ? -25.920 -2.986 17.443 1.00 87.38 218 LYS A C 1
ATOM 1762 O O . LYS A 1 218 ? -26.709 -2.721 16.534 1.00 87.38 218 LYS A O 1
ATOM 1767 N N . GLU A 1 219 ? -26.128 -3.969 18.314 1.00 92.44 219 GLU A N 1
ATOM 1768 C CA . GLU A 1 219 ? -27.281 -4.876 18.256 1.00 92.44 219 GLU A CA 1
ATOM 1769 C C . GLU A 1 219 ? -28.601 -4.149 18.559 1.00 92.44 219 GLU A C 1
ATOM 1771 O O . GLU A 1 219 ? -29.567 -4.281 17.805 1.00 92.44 219 GLU A O 1
ATOM 1776 N N . GLN A 1 220 ? -28.633 -3.297 19.591 1.00 91.62 220 GLN A N 1
ATOM 1777 C CA . GLN A 1 220 ? -29.787 -2.433 19.881 1.00 91.62 220 GLN A CA 1
ATOM 1778 C C . GLN A 1 220 ? -30.143 -1.547 18.672 1.00 91.62 220 GLN A C 1
ATOM 1780 O O . GLN A 1 220 ? -31.307 -1.456 18.270 1.00 91.62 220 GLN A O 1
ATOM 1785 N N . ASN A 1 221 ? -29.138 -0.952 18.017 1.00 90.44 221 ASN A N 1
ATOM 1786 C CA . ASN A 1 221 ? -29.343 -0.161 16.803 1.00 90.44 221 ASN A CA 1
ATOM 1787 C C . ASN A 1 221 ? -29.851 -0.995 15.614 1.00 90.44 221 ASN A C 1
ATOM 1789 O O . ASN A 1 221 ? -30.667 -0.496 14.831 1.00 90.44 221 ASN A O 1
ATOM 1793 N N . ARG A 1 222 ? -29.414 -2.255 15.467 1.00 92.00 222 ARG A N 1
ATOM 1794 C CA . ARG A 1 222 ? -29.924 -3.169 14.429 1.00 92.00 222 ARG A CA 1
ATOM 1795 C C . ARG A 1 222 ? -31.408 -3.456 14.641 1.00 92.00 222 ARG A C 1
ATOM 1797 O O . ARG A 1 222 ? -32.197 -3.225 13.724 1.00 92.00 222 ARG A O 1
ATOM 1804 N N . LYS A 1 223 ? -31.796 -3.823 15.867 1.00 93.19 223 LYS A N 1
ATOM 1805 C CA . LYS A 1 223 ? -33.198 -4.068 16.247 1.00 93.19 223 LYS A CA 1
ATOM 1806 C C . LYS A 1 223 ? -34.080 -2.839 16.010 1.00 93.19 223 LYS A C 1
ATOM 1808 O O . LYS A 1 223 ? -35.164 -2.953 15.439 1.00 93.19 223 LYS A O 1
ATOM 1813 N N . LYS A 1 224 ? -33.597 -1.638 16.356 1.00 93.56 224 LYS A N 1
ATOM 1814 C CA . LYS A 1 224 ? -34.321 -0.376 16.104 1.00 93.56 224 LYS A CA 1
ATOM 1815 C C . LYS A 1 224 ? -34.554 -0.132 14.608 1.00 93.56 224 LYS A C 1
ATOM 1817 O O . LYS A 1 224 ? -35.654 0.258 14.214 1.00 93.56 224 LYS A O 1
ATOM 1822 N N . ARG A 1 225 ? -33.549 -0.394 13.763 1.00 92.88 225 ARG A N 1
ATOM 1823 C CA . ARG A 1 225 ? -33.658 -0.258 12.297 1.00 92.88 225 ARG A CA 1
ATOM 1824 C C . ARG A 1 225 ? -34.616 -1.281 11.686 1.00 92.88 225 ARG A C 1
ATOM 1826 O O . ARG A 1 225 ? -35.366 -0.928 10.781 1.00 92.88 225 ARG A O 1
ATOM 1833 N N . GLU A 1 226 ? -34.610 -2.520 12.167 1.00 92.75 226 GLU A N 1
ATOM 1834 C CA . GLU A 1 226 ? -35.537 -3.567 11.714 1.00 92.75 226 GLU A CA 1
ATOM 1835 C C . GLU A 1 226 ? -36.986 -3.238 12.094 1.00 92.75 226 GLU A C 1
ATOM 1837 O O . GLU A 1 226 ? -37.856 -3.253 11.222 1.00 92.75 226 GLU A O 1
ATOM 1842 N N . LYS A 1 227 ? -37.238 -2.807 13.339 1.00 93.44 227 LYS A N 1
ATOM 1843 C CA . LYS A 1 227 ? -38.574 -2.373 13.785 1.00 93.44 227 LYS A CA 1
ATOM 1844 C C . LYS A 1 227 ? -39.099 -1.188 12.964 1.00 93.44 227 LYS A C 1
ATOM 1846 O O . LYS A 1 227 ? -40.259 -1.183 12.560 1.00 93.44 227 LYS A O 1
ATOM 1851 N N . GLN A 1 228 ? -38.241 -0.215 12.640 1.00 91.38 228 GLN A N 1
ATOM 1852 C CA . GLN A 1 228 ? -38.608 0.899 11.755 1.00 91.38 228 GLN A CA 1
ATOM 1853 C C . GLN A 1 228 ? -38.916 0.455 10.317 1.00 91.38 228 GLN A C 1
ATOM 1855 O O . GLN A 1 228 ? -39.818 1.015 9.696 1.00 91.38 228 GLN A O 1
ATOM 1860 N N . LYS A 1 229 ? -38.190 -0.530 9.771 1.00 93.94 229 LYS A N 1
ATOM 1861 C CA . LYS A 1 229 ? -38.488 -1.086 8.441 1.00 93.94 229 LYS A CA 1
ATOM 1862 C C . LYS A 1 229 ? -39.837 -1.808 8.424 1.00 93.94 229 LYS A C 1
ATOM 1864 O O . LYS A 1 229 ? -40.608 -1.572 7.503 1.00 93.94 229 LYS A O 1
ATOM 1869 N N . MET A 1 230 ? -40.130 -2.610 9.450 1.00 89.69 230 MET A N 1
ATOM 1870 C CA . MET A 1 230 ? -41.408 -3.322 9.599 1.00 89.69 230 MET A CA 1
ATOM 1871 C C . MET A 1 230 ? -42.586 -2.343 9.692 1.00 89.69 230 MET A C 1
ATOM 1873 O O . MET A 1 230 ? -43.550 -2.481 8.946 1.00 89.69 230 MET A O 1
ATOM 1877 N N . LYS A 1 231 ? -42.469 -1.288 10.516 1.00 88.25 231 LYS A N 1
ATOM 1878 C CA . LYS A 1 231 ? -43.508 -0.247 10.634 1.00 88.25 231 LYS A CA 1
ATOM 1879 C C . LYS A 1 231 ? -43.794 0.440 9.291 1.00 88.25 231 LYS A C 1
ATOM 1881 O O . LYS A 1 231 ? -44.946 0.568 8.901 1.00 88.25 231 LYS A O 1
ATOM 1886 N N . LYS A 1 232 ? -42.745 0.790 8.534 1.00 90.75 232 LYS A N 1
ATOM 1887 C CA . LYS A 1 232 ? -42.885 1.394 7.195 1.00 90.75 232 LYS A CA 1
ATOM 1888 C C . LYS A 1 232 ? -43.502 0.459 6.150 1.00 90.75 232 LYS A C 1
ATOM 1890 O O . LYS A 1 232 ? -44.072 0.953 5.181 1.00 90.75 232 LYS A O 1
ATOM 1895 N N . MET A 1 233 ? -43.337 -0.859 6.281 1.00 88.31 233 MET A N 1
ATOM 1896 C CA . MET A 1 233 ? -43.999 -1.821 5.390 1.00 88.31 233 MET A CA 1
ATOM 1897 C C . MET A 1 233 ? -45.481 -1.962 5.741 1.00 88.31 233 MET A C 1
ATOM 1899 O O . MET A 1 233 ? -46.307 -1.851 4.842 1.00 88.31 233 MET A O 1
ATOM 1903 N N . ALA A 1 234 ? -45.817 -2.083 7.029 1.00 85.19 234 ALA A N 1
ATOM 1904 C CA . ALA A 1 234 ? -47.207 -2.157 7.486 1.00 85.19 234 ALA A CA 1
ATOM 1905 C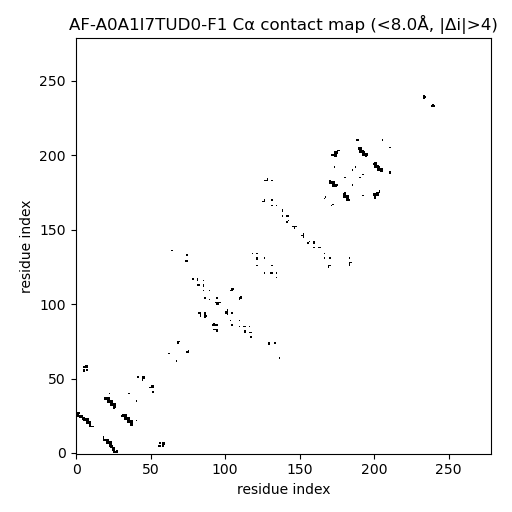 C . ALA A 1 234 ? -48.025 -0.915 7.078 1.00 85.19 234 ALA A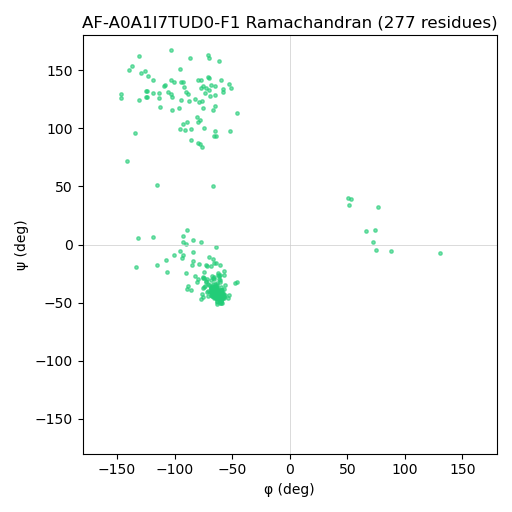 C 1
ATOM 1907 O O . ALA A 1 234 ? -49.136 -1.042 6.569 1.00 85.19 234 ALA A O 1
ATOM 1908 N N . GLU A 1 235 ? -47.437 0.283 7.199 1.00 83.44 235 GLU A N 1
ATOM 1909 C CA . GLU A 1 235 ? -48.057 1.539 6.743 1.00 83.44 235 GLU A CA 1
ATOM 1910 C C . GLU A 1 235 ? -48.284 1.572 5.218 1.00 83.44 235 GLU A C 1
ATOM 1912 O O . GLU A 1 235 ? -49.268 2.145 4.754 1.00 83.44 235 GLU A O 1
ATOM 1917 N N . LYS A 1 236 ? -47.405 0.948 4.420 1.00 85.38 236 LYS A N 1
ATOM 1918 C CA . LYS A 1 236 ? -47.558 0.874 2.955 1.00 85.38 236 LYS A CA 1
ATOM 1919 C C . LYS A 1 236 ? -48.620 -0.123 2.502 1.00 85.38 236 LYS A C 1
ATOM 1921 O O . LYS A 1 236 ? -49.197 0.075 1.438 1.00 85.38 236 LYS A O 1
ATOM 1926 N N . GLU A 1 237 ? -48.867 -1.173 3.278 1.00 83.94 237 GLU A N 1
ATOM 1927 C CA . GLU A 1 237 ? -49.883 -2.189 2.975 1.00 83.94 237 GLU A CA 1
ATOM 1928 C C . GLU A 1 237 ? -51.294 -1.785 3.437 1.00 83.94 237 GLU A C 1
ATOM 1930 O O . GLU A 1 237 ? -52.242 -2.545 3.267 1.00 83.94 237 GLU A O 1
ATOM 1935 N N . GLY A 1 238 ? -51.466 -0.571 3.977 1.00 70.75 238 GLY A N 1
ATOM 1936 C CA . GLY A 1 238 ? -52.776 -0.046 4.369 1.00 70.75 238 GLY A CA 1
ATOM 1937 C C . GLY A 1 238 ? -53.344 -0.670 5.647 1.00 70.75 238 GLY A C 1
ATOM 1938 O O . GLY A 1 238 ? -54.514 -0.459 5.958 1.00 70.75 238 GLY A O 1
ATOM 1939 N N . PHE A 1 239 ? -52.531 -1.410 6.406 1.00 56.06 239 PHE A N 1
ATOM 1940 C CA . PHE A 1 239 ? -52.923 -1.939 7.708 1.00 56.06 239 PHE A CA 1
ATOM 1941 C C . PHE A 1 239 ? -52.792 -0.833 8.764 1.00 56.06 239 PHE A C 1
ATOM 1943 O O . PHE A 1 239 ? -51.688 -0.465 9.171 1.00 56.06 239 PHE A O 1
ATOM 1950 N N . HIS A 1 240 ? -53.924 -0.282 9.208 1.00 55.66 240 HIS A N 1
ATOM 1951 C CA . HIS A 1 240 ? -53.967 0.595 10.377 1.00 55.66 240 HIS A CA 1
ATOM 1952 C C . HIS A 1 240 ? -53.805 -0.285 11.622 1.00 55.66 240 HIS A C 1
ATOM 1954 O O . HIS A 1 240 ? -54.726 -0.995 12.017 1.00 55.66 240 HIS A O 1
ATOM 1960 N N . VAL A 1 241 ? -52.594 -0.329 12.177 1.00 56.09 241 VAL A N 1
ATOM 1961 C CA . VAL A 1 241 ? -52.320 -1.054 13.421 1.00 56.09 241 VAL A CA 1
ATOM 1962 C C . VAL A 1 241 ? -52.521 -0.074 14.571 1.00 56.09 241 VAL A C 1
ATOM 1964 O O . VAL A 1 241 ? -51.629 0.722 14.862 1.00 56.09 241 VAL A O 1
ATOM 1967 N N . ASP A 1 242 ? -53.690 -0.132 15.208 1.00 53.84 242 ASP A N 1
ATOM 1968 C CA . ASP A 1 242 ? -53.952 0.544 16.480 1.00 53.84 242 ASP A CA 1
ATOM 1969 C C . ASP A 1 242 ? -53.047 -0.077 17.558 1.00 53.84 242 ASP A C 1
ATOM 1971 O O . ASP A 1 242 ? -53.293 -1.168 18.074 1.00 53.84 242 ASP A O 1
ATOM 1975 N N . THR A 1 243 ? -51.918 0.573 17.846 1.00 51.53 243 THR A N 1
ATOM 1976 C CA . THR A 1 243 ? -50.943 0.105 18.837 1.00 51.53 243 THR A CA 1
ATOM 1977 C C . THR A 1 243 ? -51.393 0.474 20.248 1.00 51.53 243 THR A C 1
ATOM 1979 O O . THR A 1 243 ? -51.333 1.642 20.622 1.00 51.53 243 THR A O 1
ATOM 1982 N N . VAL A 1 244 ? -51.797 -0.528 21.035 1.00 51.38 244 VAL A N 1
ATOM 1983 C CA . VAL A 1 244 ? -52.225 -0.375 22.440 1.00 51.38 244 VAL A CA 1
ATOM 1984 C C . VAL A 1 244 ? -51.045 -0.358 23.437 1.00 51.38 244 VAL A C 1
ATOM 1986 O O . VAL A 1 244 ? -51.200 0.143 24.542 1.00 51.38 244 VAL A O 1
ATOM 1989 N N . ASP A 1 245 ? -49.827 -0.747 23.044 1.00 52.31 245 ASP A N 1
ATOM 1990 C CA . ASP A 1 245 ? -48.699 -0.925 23.985 1.00 52.31 245 ASP A CA 1
ATOM 1991 C C . ASP A 1 245 ? -47.530 0.063 23.763 1.00 52.31 245 ASP A C 1
ATOM 1993 O O . ASP A 1 245 ? -46.367 -0.323 23.627 1.00 52.31 245 ASP A O 1
ATOM 1997 N N . GLU A 1 246 ? -47.810 1.370 23.686 1.00 54.44 246 GLU A N 1
ATOM 1998 C CA . GLU A 1 246 ? -46.761 2.411 23.594 1.00 54.44 246 GLU A CA 1
ATOM 1999 C C . GLU A 1 246 ? -46.179 2.848 24.956 1.00 54.44 246 GLU A C 1
ATOM 2001 O O . GLU A 1 246 ? -45.212 3.617 24.995 1.00 54.44 246 GLU A O 1
ATOM 2006 N N . VAL A 1 247 ? -46.735 2.366 26.072 1.00 53.56 247 VAL A N 1
ATOM 2007 C CA . VAL A 1 247 ? -46.372 2.828 27.425 1.00 53.56 247 VAL A CA 1
ATOM 2008 C C . VAL A 1 247 ? -45.153 2.081 27.989 1.00 53.56 247 VAL A C 1
ATOM 2010 O O . VAL A 1 247 ? -44.247 2.728 28.513 1.00 53.56 247 VAL A O 1
ATOM 2013 N N . ASP A 1 248 ? -45.031 0.771 27.763 1.00 54.09 248 ASP A N 1
ATOM 2014 C CA . ASP A 1 248 ? -43.971 -0.039 28.395 1.00 54.09 248 ASP A CA 1
ATOM 2015 C C . ASP A 1 248 ? -42.568 0.173 27.790 1.00 54.09 248 ASP A C 1
ATOM 2017 O O . ASP A 1 248 ? -41.549 -0.001 28.456 1.00 54.09 248 ASP A O 1
ATOM 2021 N N . LEU A 1 249 ? -42.472 0.635 26.538 1.00 51.75 249 LEU A N 1
ATOM 2022 C CA . LEU A 1 249 ? -41.180 0.864 25.866 1.00 51.75 249 LEU A CA 1
ATOM 2023 C C . LEU A 1 249 ? -40.475 2.163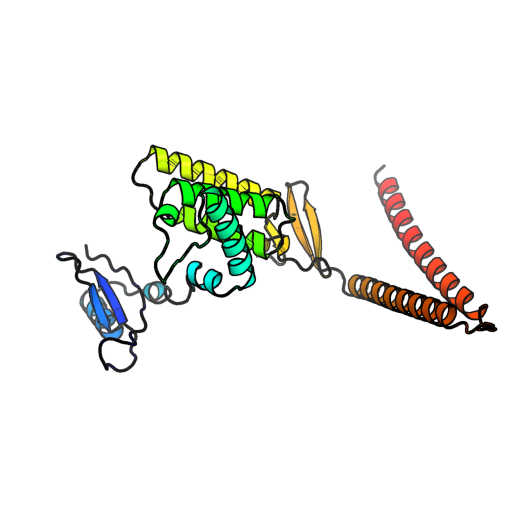 26.286 1.00 51.75 249 LEU A C 1
ATOM 2025 O O . LEU A 1 249 ? -39.280 2.320 26.017 1.00 51.75 249 LEU A O 1
ATOM 2029 N N . LYS A 1 250 ? -41.190 3.109 26.911 1.00 53.72 250 LYS A N 1
ATOM 2030 C CA . LYS A 1 250 ? -40.588 4.366 27.382 1.00 53.72 250 LYS A CA 1
ATOM 2031 C C . LYS A 1 250 ? -39.860 4.188 28.714 1.00 53.72 250 LYS A C 1
ATOM 2033 O O . LYS A 1 250 ? -38.833 4.830 28.910 1.00 53.72 250 LYS A O 1
ATOM 2038 N N . GLU A 1 251 ? -40.322 3.299 29.592 1.00 55.00 251 GLU A N 1
ATOM 2039 C CA . GLU A 1 251 ? -39.674 3.085 30.895 1.00 55.00 251 GLU A CA 1
ATOM 2040 C C . GLU A 1 251 ? -38.301 2.405 30.785 1.00 55.00 251 GLU A C 1
ATOM 2042 O O . GLU A 1 251 ? -37.381 2.764 31.523 1.00 55.00 251 GLU A O 1
ATOM 2047 N N . GLU A 1 252 ? -38.114 1.488 29.831 1.00 53.06 252 GLU A N 1
ATOM 2048 C CA . GLU A 1 252 ? -36.814 0.834 29.614 1.00 53.06 252 GLU A CA 1
ATOM 2049 C C . GLU A 1 252 ? -35.750 1.804 29.063 1.00 53.06 252 GLU A C 1
ATOM 2051 O O . GLU A 1 252 ? -34.596 1.756 29.488 1.00 53.06 252 GLU A O 1
ATOM 2056 N N . GLN A 1 253 ? -36.128 2.744 28.184 1.00 51.19 253 GLN A N 1
ATOM 2057 C CA . GLN A 1 253 ? -35.198 3.754 27.648 1.00 51.19 253 GLN A CA 1
ATOM 2058 C C . GLN A 1 253 ? -34.784 4.794 28.697 1.00 51.19 253 GLN A C 1
ATOM 2060 O O . GLN A 1 253 ? -33.636 5.235 28.702 1.00 51.19 253 GLN A O 1
ATOM 2065 N N . VAL A 1 254 ? -35.685 5.154 29.618 1.00 56.84 254 VAL A N 1
ATOM 2066 C CA . VAL A 1 254 ? -35.395 6.131 30.681 1.00 56.84 254 VAL A CA 1
ATOM 2067 C C . VAL A 1 254 ? -34.445 5.559 31.741 1.00 56.84 254 VAL A C 1
ATOM 2069 O O . VAL A 1 254 ? -33.664 6.313 32.321 1.00 56.84 254 VAL A O 1
ATOM 2072 N N . LYS A 1 255 ? -34.455 4.240 31.987 1.00 55.28 255 LYS A N 1
ATOM 2073 C CA . LYS A 1 255 ? -33.493 3.603 32.905 1.00 55.28 255 LYS A CA 1
ATOM 2074 C C . LYS A 1 255 ? -32.066 3.565 32.341 1.00 55.28 255 LYS A C 1
ATOM 2076 O O . LYS A 1 255 ? -31.150 3.923 33.075 1.00 55.28 255 LYS A O 1
ATOM 2081 N N . GLU A 1 256 ? -31.871 3.215 31.065 1.00 51.84 256 GLU A N 1
ATOM 2082 C CA . GLU A 1 256 ? -30.524 3.168 30.453 1.00 51.84 256 GLU A CA 1
ATOM 2083 C C . GLU A 1 256 ? -29.900 4.576 30.298 1.00 51.84 256 GLU A C 1
ATOM 2085 O O . GLU A 1 256 ? -28.713 4.743 30.577 1.00 51.84 256 GLU A O 1
ATOM 2090 N N . GLU A 1 257 ? -30.674 5.620 29.953 1.00 51.44 257 GLU A N 1
ATOM 2091 C CA . GLU A 1 257 ? -30.141 7.001 29.874 1.00 51.44 257 GLU A CA 1
ATOM 2092 C C . GLU A 1 257 ? -29.713 7.566 31.239 1.00 51.44 257 GLU A C 1
ATOM 2094 O O . GLU A 1 257 ? -28.818 8.415 31.319 1.00 51.44 257 GLU A O 1
ATOM 2099 N N . LYS A 1 258 ? -30.344 7.106 32.326 1.00 53.69 258 LYS A N 1
ATOM 2100 C CA . LYS A 1 258 ? -30.004 7.538 33.686 1.00 53.69 258 LYS A CA 1
ATOM 2101 C C . LYS A 1 258 ? -28.691 6.908 34.165 1.00 53.69 258 LYS A C 1
ATOM 2103 O O . LYS A 1 258 ? -27.893 7.601 34.785 1.00 53.69 258 LYS A O 1
ATOM 2108 N N . GLU A 1 259 ? -28.437 5.651 33.798 1.00 53.59 259 GLU A N 1
ATOM 2109 C CA . GLU A 1 259 ? -27.193 4.932 34.111 1.00 53.59 259 GLU A CA 1
ATOM 2110 C C . GLU A 1 259 ? -25.989 5.475 33.307 1.00 53.59 259 GLU A C 1
ATOM 2112 O O . GLU A 1 259 ? -24.915 5.680 33.869 1.00 53.59 259 GLU A O 1
ATOM 2117 N N . GLU A 1 260 ? -26.166 5.814 32.017 1.00 50.75 260 GLU A N 1
ATOM 2118 C CA . GLU A 1 260 ? -25.106 6.437 31.192 1.00 50.75 260 GLU A CA 1
ATOM 2119 C C . GLU A 1 260 ? -24.743 7.856 31.683 1.00 50.75 260 GLU A C 1
ATOM 2121 O O . GLU A 1 260 ? -23.578 8.256 31.626 1.00 50.75 260 GLU A O 1
ATOM 2126 N N . ARG A 1 261 ? -25.713 8.630 32.202 1.00 51.44 261 ARG A N 1
ATOM 2127 C CA . ARG A 1 261 ? -25.437 9.952 32.796 1.00 51.44 261 ARG A CA 1
ATOM 2128 C C . ARG A 1 261 ? -24.627 9.861 34.084 1.00 51.44 261 ARG A C 1
ATOM 2130 O O . ARG A 1 261 ? -23.761 10.710 34.288 1.00 51.44 261 ARG A O 1
ATOM 2137 N N . GLU A 1 262 ? -24.897 8.871 34.932 1.00 53.69 262 GLU A N 1
ATOM 2138 C CA . GLU A 1 262 ? -24.171 8.697 36.194 1.00 53.69 262 GLU A CA 1
ATOM 2139 C C . GLU A 1 262 ? -22.694 8.316 35.951 1.00 53.69 262 GLU A C 1
ATOM 2141 O O . GLU A 1 262 ? -21.814 8.917 36.574 1.00 53.69 262 GLU A O 1
ATOM 2146 N N . ASP A 1 263 ? -22.403 7.448 34.968 1.00 51.16 263 ASP A N 1
ATOM 2147 C CA . ASP A 1 263 ? -21.030 7.029 34.600 1.00 51.16 263 ASP A CA 1
ATOM 2148 C C . ASP A 1 263 ? -20.190 8.220 34.076 1.00 51.16 263 ASP A C 1
ATOM 2150 O O . ASP A 1 263 ? -19.089 8.492 34.559 1.00 51.16 263 ASP A O 1
ATOM 2154 N N . VAL A 1 264 ? -20.758 9.040 33.177 1.00 54.94 264 VAL A N 1
ATOM 2155 C CA . VAL A 1 264 ? -20.073 10.225 32.616 1.00 54.94 264 VAL A CA 1
ATOM 2156 C C . VAL A 1 264 ? -19.816 11.299 33.678 1.00 54.94 264 VAL A C 1
ATOM 2158 O O . VAL A 1 264 ? -18.766 11.945 33.665 1.00 54.94 264 VAL A O 1
ATOM 2161 N N . THR A 1 265 ? -20.738 11.497 34.627 1.00 63.88 265 THR A N 1
ATOM 2162 C CA . THR A 1 265 ? -20.517 12.459 35.722 1.00 63.88 265 THR A CA 1
ATOM 2163 C C . THR A 1 265 ? -19.419 12.024 36.693 1.00 63.88 265 THR A C 1
ATOM 2165 O O . THR A 1 265 ? -18.720 12.885 37.233 1.00 63.88 265 THR A O 1
ATOM 2168 N N . GLY A 1 266 ? -19.216 10.716 36.887 1.00 66.19 266 GLY A N 1
ATOM 2169 C CA . GLY A 1 266 ? -18.148 10.181 37.734 1.00 66.19 266 GLY A CA 1
ATOM 2170 C C . GLY A 1 266 ? -16.749 10.430 37.166 1.00 66.19 266 GLY A C 1
ATOM 2171 O O . GLY A 1 266 ? -15.838 10.819 37.902 1.00 66.19 266 GLY A O 1
ATOM 2172 N N . ASP A 1 267 ? -16.581 10.275 35.854 1.00 59.62 267 ASP A N 1
ATOM 2173 C CA . ASP A 1 267 ? -15.291 10.487 35.188 1.00 59.62 267 ASP A CA 1
ATOM 2174 C C . ASP A 1 267 ? -14.943 11.970 35.045 1.00 59.62 267 ASP A C 1
ATOM 2176 O O . ASP A 1 267 ? -13.804 12.365 35.299 1.00 59.62 267 ASP A O 1
ATOM 2180 N N . LEU A 1 268 ? -15.935 12.825 34.769 1.00 63.56 268 LEU A N 1
ATOM 2181 C CA . LEU A 1 268 ? -15.736 14.277 34.757 1.00 63.56 268 LEU A CA 1
ATOM 2182 C C . LEU A 1 268 ? -15.335 14.810 36.141 1.00 63.56 268 LEU A C 1
ATOM 2184 O O . LEU A 1 268 ? -14.460 15.671 36.240 1.00 63.56 268 LEU A O 1
ATOM 2188 N N . LYS A 1 269 ? -15.929 14.262 37.211 1.00 74.12 269 LYS A N 1
ATOM 2189 C CA . LYS A 1 269 ? -15.560 14.591 38.592 1.00 74.12 269 LYS A CA 1
ATOM 2190 C C . LYS A 1 269 ? -14.131 14.146 38.916 1.00 74.12 269 LYS A C 1
ATOM 2192 O O . LYS A 1 269 ? -13.359 14.957 39.414 1.00 74.12 269 LYS A O 1
ATOM 2197 N N . ARG A 1 270 ? -13.737 12.920 38.543 1.00 69.50 270 ARG A N 1
ATOM 2198 C CA . ARG A 1 270 ? -12.352 12.435 38.713 1.00 69.50 270 ARG A CA 1
ATOM 2199 C C . ARG A 1 270 ? -11.327 13.292 37.965 1.00 69.50 270 ARG A C 1
ATOM 2201 O O . ARG A 1 270 ? -10.259 13.564 38.509 1.00 69.50 270 ARG A O 1
ATOM 2208 N N . CYS A 1 271 ? -11.650 13.760 36.760 1.00 62.50 271 CYS A N 1
ATOM 2209 C CA . CYS A 1 271 ? -10.786 14.681 36.019 1.00 62.50 271 CYS A CA 1
ATOM 2210 C C . CYS A 1 271 ? -10.671 16.057 36.693 1.00 62.50 271 CYS A C 1
ATOM 2212 O O . CYS A 1 271 ? -9.568 16.596 36.770 1.00 62.50 271 CYS A O 1
ATOM 2214 N N . MET A 1 272 ? -11.768 16.624 37.208 1.00 66.44 272 MET A N 1
ATOM 2215 C CA . MET A 1 272 ? -11.712 17.901 37.932 1.00 66.44 272 MET A CA 1
ATOM 2216 C C . MET A 1 272 ? -10.959 17.787 39.265 1.00 66.44 272 MET A C 1
ATOM 2218 O O . MET A 1 272 ? -10.164 18.668 39.589 1.00 66.44 272 MET A O 1
ATOM 2222 N N . ASP A 1 273 ? -11.138 16.689 40.000 1.00 72.69 273 ASP A N 1
ATOM 2223 C CA . ASP A 1 273 ? -10.424 16.431 41.255 1.00 72.69 273 ASP A CA 1
ATOM 2224 C C . ASP A 1 273 ? -8.909 16.262 41.022 1.00 72.69 273 ASP A C 1
ATOM 2226 O O . ASP A 1 273 ? -8.099 16.704 41.836 1.00 72.69 273 ASP A O 1
ATOM 2230 N N . ALA A 1 274 ? -8.495 15.683 39.890 1.00 66.38 274 ALA A N 1
ATOM 2231 C CA . ALA A 1 274 ? -7.083 15.587 39.516 1.00 66.38 274 ALA A CA 1
ATOM 2232 C C . ALA A 1 274 ? -6.463 16.956 39.178 1.00 66.38 274 ALA A C 1
ATOM 2234 O O . ALA A 1 274 ? -5.317 17.209 39.536 1.00 66.38 274 ALA A O 1
ATOM 2235 N N . ILE A 1 275 ? -7.218 17.850 38.532 1.00 66.50 275 ILE A N 1
ATOM 2236 C CA . ILE A 1 275 ? -6.760 19.209 38.201 1.00 66.50 275 ILE A CA 1
ATOM 2237 C C . ILE A 1 275 ? -6.624 20.064 39.470 1.00 66.50 275 ILE A C 1
ATOM 2239 O O . ILE A 1 275 ? -5.642 20.788 39.618 1.00 66.50 275 ILE A O 1
ATOM 2243 N N . ASN A 1 276 ? -7.566 19.944 40.409 1.00 65.00 276 ASN A N 1
ATOM 2244 C CA . ASN A 1 276 ? -7.560 20.720 41.652 1.00 65.00 276 ASN A CA 1
ATOM 2245 C C . ASN A 1 276 ? -6.474 20.290 42.655 1.00 65.00 276 ASN A C 1
ATOM 2247 O O . ASN A 1 276 ? -6.142 21.070 43.536 1.00 65.00 276 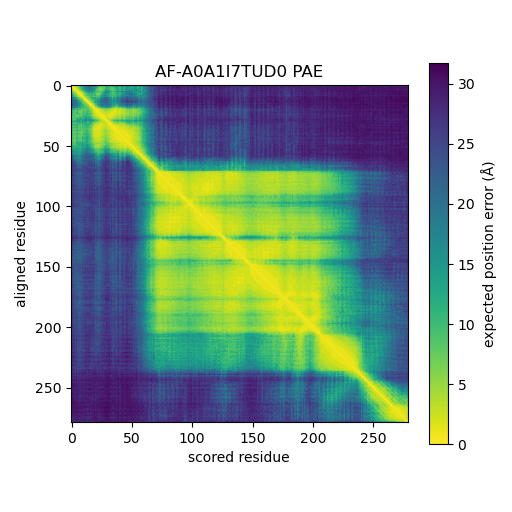ASN A O 1
ATOM 2251 N N . ASN A 1 277 ? -5.908 19.085 42.524 1.00 61.41 277 ASN A N 1
ATOM 2252 C CA . ASN A 1 277 ? -4.811 18.595 43.374 1.00 61.41 277 ASN A CA 1
ATOM 2253 C C . ASN A 1 277 ? -3.404 18.933 42.834 1.00 61.41 277 ASN A C 1
ATOM 2255 O O . ASN A 1 277 ? -2.407 18.525 43.428 1.00 61.41 277 ASN A O 1
ATOM 2259 N N . ILE A 1 278 ? -3.311 19.625 41.692 1.00 58.00 278 ILE A N 1
ATOM 2260 C CA . ILE A 1 278 ? -2.042 20.032 41.057 1.00 58.00 278 ILE A CA 1
ATOM 2261 C C . ILE A 1 278 ? -1.706 21.515 41.341 1.00 58.00 278 ILE A C 1
ATOM 2263 O O . ILE A 1 278 ? -0.588 21.951 41.061 1.00 58.00 278 ILE A O 1
ATOM 2267 N N . VAL A 1 279 ? -2.635 22.279 41.928 1.00 43.91 279 VAL A N 1
ATOM 2268 C CA . VAL A 1 279 ? -2.450 23.680 42.364 1.00 43.91 279 VAL A CA 1
ATOM 2269 C C . VAL A 1 279 ? -2.258 23.729 43.874 1.00 43.91 279 VAL A C 1
ATOM 2271 O O . VAL A 1 279 ? -1.365 24.485 44.316 1.00 43.91 279 VAL A O 1
#

Radius of gyration: 30.82 Å; Cα contacts (8 Å, |Δi|>4): 206; chains: 1; bounding box: 92×62×74 Å

Solvent-accessible surface area (backbone atoms only — not comparable to full-atom values): 16635 Å² total; per-residue (Å²): 134,85,60,78,61,61,48,70,51,85,81,83,83,86,68,101,62,79,91,62,66,29,35,42,36,58,46,97,80,80,82,48,72,45,80,39,47,51,71,56,51,50,52,55,32,57,77,65,75,46,90,83,57,71,74,65,65,65,68,66,75,71,76,53,72,74,62,56,56,78,70,39,67,68,58,46,51,53,51,49,52,38,49,45,57,43,34,50,77,74,74,39,86,56,71,56,55,97,91,38,69,41,71,65,69,72,34,69,66,46,48,50,55,37,50,51,48,48,50,50,55,45,67,72,45,80,56,44,55,63,46,47,50,54,50,54,51,50,48,52,56,59,67,70,56,84,61,92,50,68,68,60,36,53,51,50,54,52,51,49,50,54,50,52,52,52,44,43,74,68,44,33,67,24,40,41,93,94,41,78,43,47,51,52,73,55,60,72,82,53,33,49,76,47,73,44,96,88,69,50,37,37,45,46,77,52,54,68,66,58,45,50,53,52,50,52,53,51,52,54,52,49,54,53,53,51,55,54,52,52,53,57,49,42,61,71,72,69,55,84,75,87,76,88,74,72,67,70,66,54,60,61,55,54,53,55,57,53,54,56,52,55,56,55,53,53,53,54,48,53,53,51,56,57,56,66,74,74,114

Mean predicted aligned error: 16.92 Å

pLDDT: mean 77.26, std 17.83, range [36.56, 97.12]

Sequence (279 aa):
MINFKGKKMRYSAFLKLKRKDCFIVDLPYGGEMMAIESDELRRGMEMLNLPFTDDMVNYGDKKEPKEKMKKNPKIVDIMSGCGKRTALKFGFLYLVENGKKNPKVETKEFQMVLGEEVISRIMKNRCESIETEIFENMIASLEENTYSNPSERAFMKKKIQEYKQMLEKKDPLVTYNGGKTRYSKLDLQKCSVEQKPSGEYVANDLDPKEIAKAEKKKEQNRKKREKQKMKKMAEKEGFHVDTVDEVDLKEEQVKEEKEEREDVTGDLKRCMDAINNIV

Secondary structure (DSSP, 8-state):
-------EE---SSS------EEEEE-TTTS-EEEEEHHHHHHHHHHTT----GGGTGGGS---HHHHHTT-HHHHHHHHHHHHHHHHHTT-S-SEETTEE-GGGGSHHHHHHHHHHHHHHHHHS---HHHHHHHHHHHHHHHH---SSHHHHHHHHHHHHHHHHHHHHHS-EEEETTEEEEGGGS-TTTEEEEE-TTS-EEEEEPPHHHHHHHHHHHHHHHHHHHHHHHHHHHHHTT--------SHHHHHHHHHHHHHHHHHHHHHHHHHHHHHT--

Organism: NCBI:txid1561998

Foldseek 3Di:
DFDFPFDFDFDDPDDPDDGATWGWGQDPPDRDTDTGGPVRVVVVCVVVVHDDDCVSVPPHPPPDLVVVCVPPVVSVVLLVVLLQVLCVVVPHRDCADPNHGDVVCVDPVSVVSSVVSLVVVLVPDQNAVSNLSVLVVVLVVLVPDDDPDPVVVVVSVVVSVVSVVVSCVRFNWEQEPNDTDTNNPDPCLQWDWDQDPVRHIYIDGDDPVVSVVVVVVVVVVVVVVVVVVVVVVCVVVVNPDPDPPPPPVVVVVVVVVVVVVVVVVVVVVVVVVVVVVVD